Protein AF-S7RE93-F1 (afdb_monomer_lite)

Radius of gyration: 16.32 Å; chains: 1; bounding box: 40×41×44 Å

Organism: Gloeophyllum trabeum (strain ATCC 11539 / FP-39264 / Madison 617) (NCBI:txid670483)

Secondary structure (DSSP, 8-state):
-----SSEEEEEE-GGGS-GGGHHHHHHHHHHHHHHHHHHHHS--S-SS----EEEEEES--S---TT----GGGPPP-S-----HHHHHHHHHHHHHTSTTSTTTTSEEE-HHHHHHTS-HHHHHHTHHHHHHTT-HHHHHHHHHHHHHH-SEEEEEPBTTB---HHHHHHHHHHHHHHHTT-TT-B---PEE-

Structure (mmCIF, N/CA/C/O backbone):
data_AF-S7RE93-F1
#
_entry.id   AF-S7RE93-F1
#
loop_
_atom_site.group_PDB
_atom_site.id
_atom_site.type_symbol
_atom_site.label_atom_id
_atom_site.label_alt_id
_atom_site.label_comp_id
_atom_site.label_asym_id
_atom_site.label_entity_id
_atom_site.label_seq_id
_atom_site.pdbx_PDB_ins_code
_atom_site.Cartn_x
_atom_site.Cartn_y
_atom_site.Cartn_z
_atom_site.occupancy
_atom_site.B_iso_or_equiv
_atom_site.auth_seq_id
_atom_site.auth_comp_id
_atom_site.auth_asym_id
_atom_site.auth_atom_id
_atom_site.pdbx_PDB_model_num
ATOM 1 N N . MET A 1 1 ? -4.723 -19.659 12.289 1.00 35.75 1 MET A N 1
ATOM 2 C CA . MET A 1 1 ? -3.908 -18.596 11.667 1.00 35.75 1 MET A CA 1
ATOM 3 C C . MET A 1 1 ? -4.026 -17.356 12.536 1.00 35.75 1 MET A C 1
ATOM 5 O O . MET A 1 1 ? -5.129 -16.852 12.684 1.00 35.75 1 MET A O 1
ATOM 9 N N . SER A 1 2 ? -2.946 -16.928 13.193 1.00 43.84 2 SER A N 1
ATOM 10 C CA . SER A 1 2 ? -2.945 -15.640 13.898 1.00 43.84 2 SER A CA 1
ATOM 11 C C . SER A 1 2 ? -2.813 -14.552 12.838 1.00 43.84 2 SER A C 1
ATOM 13 O O . SER A 1 2 ? -1.752 -14.454 12.219 1.00 43.84 2 SER A O 1
ATOM 15 N N . GLY A 1 3 ? -3.879 -13.784 12.605 1.00 50.16 3 GLY A N 1
ATOM 16 C CA . GLY A 1 3 ? -3.824 -12.567 11.792 1.00 50.16 3 GLY A CA 1
ATOM 17 C C . GLY A 1 3 ? -2.828 -11.546 12.362 1.00 50.16 3 GLY A C 1
ATOM 18 O O . GLY A 1 3 ? -2.199 -11.806 13.400 1.00 50.16 3 GLY A O 1
ATOM 19 N N . PRO A 1 4 ? -2.641 -10.397 11.692 1.00 57.78 4 PRO A N 1
ATOM 20 C CA . PRO A 1 4 ? -1.859 -9.308 12.258 1.00 57.78 4 PRO A CA 1
ATOM 21 C C . PRO A 1 4 ? -2.409 -8.958 13.646 1.00 57.78 4 PRO A C 1
ATOM 23 O O . PRO A 1 4 ? -3.619 -8.914 13.855 1.00 57.78 4 PRO A O 1
ATOM 26 N N . ILE A 1 5 ? -1.518 -8.766 14.618 1.00 69.12 5 ILE A N 1
ATOM 27 C CA . ILE A 1 5 ? -1.934 -8.373 15.963 1.00 69.12 5 ILE A CA 1
ATOM 28 C C . ILE A 1 5 ? -2.380 -6.916 15.864 1.00 69.12 5 ILE A C 1
ATOM 30 O O . ILE A 1 5 ? -1.556 -6.044 15.589 1.00 69.12 5 ILE A O 1
ATOM 34 N N . HIS A 1 6 ? -3.675 -6.671 16.049 1.00 77.44 6 HIS A N 1
ATOM 35 C CA . HIS A 1 6 ? -4.207 -5.317 16.138 1.00 77.44 6 HIS A CA 1
ATOM 36 C C . HIS A 1 6 ? -3.523 -4.511 17.261 1.00 77.44 6 HIS A C 1
ATOM 38 O O . HIS A 1 6 ? -3.171 -5.089 18.295 1.00 77.44 6 HIS A O 1
ATOM 44 N N . PRO A 1 7 ? -3.402 -3.182 17.108 1.00 86.56 7 PRO A N 1
ATOM 45 C CA . PRO A 1 7 ? -3.808 -2.420 15.930 1.00 86.56 7 PRO A CA 1
ATOM 46 C C . PRO A 1 7 ? -2.726 -2.381 14.834 1.00 86.56 7 PRO A C 1
ATOM 48 O O . PRO A 1 7 ? -1.525 -2.325 15.121 1.00 86.56 7 PRO A O 1
ATOM 51 N N . TYR A 1 8 ? -3.141 -2.373 13.565 1.00 90.00 8 TYR A N 1
ATOM 52 C CA . TYR A 1 8 ? -2.235 -2.237 12.417 1.00 90.00 8 TYR A CA 1
ATOM 53 C C . TYR A 1 8 ? -2.790 -1.335 11.312 1.00 90.00 8 TYR A C 1
ATOM 55 O O . TYR A 1 8 ? -3.996 -1.132 11.176 1.00 90.00 8 TYR A O 1
ATOM 63 N N . LEU A 1 9 ? -1.873 -0.806 10.501 1.00 92.50 9 LEU A N 1
ATOM 64 C CA . LEU A 1 9 ? -2.179 -0.020 9.310 1.00 92.50 9 LEU A CA 1
ATOM 65 C C . LEU A 1 9 ? -1.904 -0.861 8.066 1.00 92.50 9 LEU A C 1
ATOM 67 O O . LEU A 1 9 ? -0.824 -1.432 7.944 1.00 92.50 9 LEU A O 1
ATOM 71 N N . ALA A 1 10 ? -2.840 -0.918 7.126 1.00 93.50 10 ALA A N 1
ATOM 72 C CA . ALA A 1 10 ? -2.645 -1.557 5.830 1.00 93.50 10 ALA A CA 1
ATOM 73 C C . ALA A 1 10 ? -2.531 -0.520 4.705 1.00 93.50 10 ALA A C 1
ATOM 75 O O . ALA A 1 10 ? -3.279 0.453 4.656 1.00 93.50 10 ALA A O 1
ATOM 76 N N . ILE A 1 11 ? -1.608 -0.756 3.777 1.00 93.56 11 ILE A N 1
ATOM 77 C CA . ILE A 1 11 ? -1.408 0.017 2.552 1.00 93.56 11 ILE A CA 1
ATOM 78 C C . ILE A 1 11 ? -1.733 -0.899 1.382 1.00 93.56 11 ILE A C 1
ATOM 80 O O . ILE A 1 11 ? -1.156 -1.978 1.281 1.00 93.56 11 ILE A O 1
ATOM 84 N N . HIS A 1 12 ? -2.584 -0.456 0.463 1.00 92.06 12 HIS A N 1
ATOM 85 C CA . HIS A 1 12 ? -2.707 -1.090 -0.847 1.00 92.06 12 HIS A CA 1
ATOM 86 C C . HIS A 1 12 ? -2.059 -0.215 -1.924 1.00 92.06 12 HIS A C 1
ATOM 88 O O . HIS A 1 12 ? -2.555 0.872 -2.238 1.00 92.06 12 HIS A O 1
ATOM 94 N N . TRP A 1 13 ? -0.963 -0.702 -2.512 1.00 91.75 13 TRP A N 1
ATOM 95 C CA . TRP A 1 13 ? -0.219 0.014 -3.546 1.00 91.75 13 TRP A CA 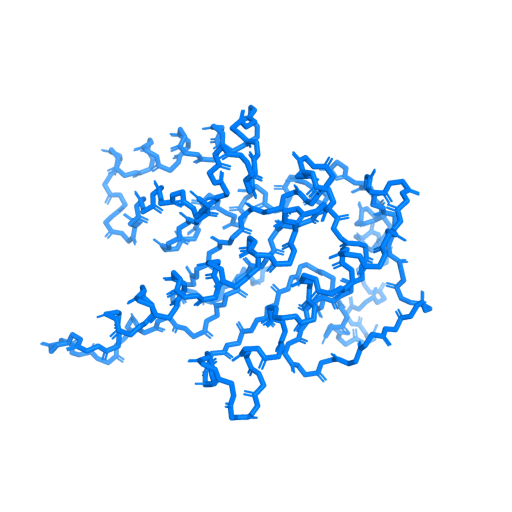1
ATOM 96 C C . TRP A 1 13 ? 0.214 -0.906 -4.692 1.00 91.75 13 TRP A C 1
ATOM 98 O O . TRP A 1 13 ? 1.175 -1.668 -4.573 1.00 91.75 13 TRP A O 1
ATOM 108 N N . ARG A 1 14 ? -0.500 -0.821 -5.823 1.00 89.44 14 ARG A N 1
ATOM 109 C CA . ARG A 1 14 ? -0.136 -1.519 -7.067 1.00 89.44 14 ARG A CA 1
ATOM 110 C C . ARG A 1 14 ? 0.780 -0.643 -7.910 1.00 89.44 14 ARG A C 1
ATOM 112 O O . ARG A 1 14 ? 0.308 0.318 -8.527 1.00 89.44 14 ARG A O 1
ATOM 119 N N . LEU A 1 15 ? 2.062 -0.970 -7.942 1.00 91.31 15 LEU A N 1
ATOM 120 C CA . LEU A 1 15 ? 3.073 -0.207 -8.662 1.00 91.31 15 LEU A CA 1
ATOM 121 C C . LEU A 1 15 ? 2.856 -0.273 -10.177 1.00 91.31 15 LEU A C 1
ATOM 123 O O . LEU A 1 15 ? 3.083 0.725 -10.853 1.00 91.31 15 LEU A O 1
ATOM 127 N N . GLU A 1 16 ? 2.321 -1.383 -10.709 1.00 89.69 16 GLU A N 1
ATOM 128 C CA . GLU A 1 16 ? 2.041 -1.538 -12.149 1.00 89.69 16 GLU A CA 1
ATOM 129 C C . GLU A 1 16 ? 1.027 -0.504 -12.675 1.00 89.69 16 GLU A C 1
ATOM 131 O O . GLU A 1 16 ? 0.905 -0.286 -13.881 1.00 89.69 16 GLU A O 1
ATOM 136 N N . SER A 1 17 ? 0.265 0.115 -11.766 1.00 87.62 17 SER A N 1
ATOM 137 C CA . SER A 1 17 ? -0.755 1.114 -12.084 1.00 87.62 17 SER A CA 1
ATOM 138 C C . SER A 1 17 ? -0.243 2.557 -12.075 1.00 87.62 17 SER A C 1
ATOM 140 O O . SER A 1 17 ? -1.003 3.470 -12.405 1.00 87.62 17 SER A O 1
ATOM 142 N N . VAL A 1 18 ? 1.022 2.765 -11.704 1.00 90.94 18 VAL A N 1
ATOM 143 C CA . VAL A 1 18 ? 1.649 4.077 -11.523 1.00 90.94 18 VAL A CA 1
ATOM 144 C C . VAL A 1 18 ? 2.642 4.336 -12.662 1.00 90.94 18 VAL A C 1
ATOM 146 O O . VAL A 1 18 ? 3.426 3.448 -12.998 1.00 90.94 18 VAL A O 1
ATOM 149 N N . PRO A 1 19 ? 2.658 5.536 -13.274 1.00 93.00 19 PRO A N 1
ATOM 150 C CA . PRO A 1 19 ? 3.696 5.890 -14.238 1.00 93.00 19 PRO A CA 1
ATOM 151 C C . PRO A 1 19 ? 5.095 5.793 -13.615 1.00 93.00 19 PRO A C 1
ATOM 153 O O . PRO A 1 19 ? 5.314 6.309 -12.521 1.00 93.00 19 PRO A O 1
ATOM 156 N N . LEU A 1 20 ? 6.058 5.202 -14.332 1.00 94.06 20 LEU A N 1
ATOM 157 C CA . LEU A 1 20 ? 7.418 4.979 -13.814 1.00 94.06 20 LEU A CA 1
ATOM 158 C C . LEU A 1 20 ? 8.061 6.256 -13.261 1.00 94.06 20 LEU A C 1
ATOM 160 O O . LEU A 1 20 ? 8.569 6.257 -12.147 1.00 94.06 20 LEU A O 1
ATOM 164 N N . ALA A 1 21 ? 7.944 7.365 -13.995 1.00 94.94 21 ALA A N 1
ATOM 165 C CA . ALA A 1 21 ? 8.501 8.658 -13.596 1.00 94.94 21 ALA A CA 1
ATOM 166 C C . ALA A 1 21 ? 7.890 9.231 -12.301 1.00 94.94 21 ALA A C 1
ATOM 168 O O . ALA A 1 21 ? 8.476 10.115 -11.684 1.00 94.94 21 ALA A O 1
ATOM 169 N N . SER A 1 22 ? 6.711 8.755 -11.895 1.00 95.06 22 SER A N 1
ATOM 170 C CA . SER A 1 22 ? 6.018 9.199 -10.683 1.00 95.06 22 SER A CA 1
ATOM 171 C C . SER A 1 22 ? 6.321 8.315 -9.472 1.00 95.06 22 SER A C 1
ATOM 173 O O . SER A 1 22 ? 6.191 8.786 -8.345 1.00 95.06 22 SER A O 1
ATOM 175 N N . LEU A 1 23 ? 6.749 7.061 -9.675 1.00 94.88 23 LEU A N 1
ATOM 176 C CA . LEU A 1 23 ? 6.944 6.068 -8.611 1.00 94.88 23 LEU A CA 1
ATOM 177 C C . LEU A 1 23 ? 7.831 6.559 -7.448 1.00 94.88 23 LEU A C 1
ATOM 179 O O . LEU A 1 23 ? 7.387 6.433 -6.301 1.00 94.88 23 LEU A O 1
ATOM 183 N N . PRO A 1 24 ? 9.020 7.158 -7.679 1.00 94.88 24 PRO A N 1
ATOM 184 C CA . PRO A 1 24 ? 9.866 7.631 -6.581 1.00 94.88 24 PRO A CA 1
ATOM 185 C C . PRO A 1 24 ? 9.196 8.727 -5.748 1.00 94.88 24 PRO A C 1
ATOM 187 O O . PRO A 1 24 ? 9.195 8.668 -4.518 1.00 94.88 24 PRO A O 1
ATOM 190 N N . GLN A 1 25 ? 8.549 9.697 -6.403 1.00 95.31 25 GLN A N 1
ATOM 191 C CA . GLN A 1 25 ? 7.859 10.780 -5.703 1.00 95.31 25 GLN A CA 1
ATOM 192 C C . GLN A 1 25 ? 6.642 10.262 -4.925 1.00 95.31 25 GLN A C 1
ATOM 194 O O . GLN A 1 25 ? 6.429 10.663 -3.782 1.00 95.31 25 GLN A O 1
ATOM 199 N N . CYS A 1 26 ? 5.887 9.323 -5.500 1.00 96.00 26 CYS A N 1
ATOM 200 C CA . CYS A 1 26 ? 4.779 8.661 -4.816 1.00 96.00 26 CYS A CA 1
ATOM 201 C C . CYS A 1 26 ? 5.238 7.933 -3.544 1.00 96.00 26 CYS A C 1
ATOM 203 O O . CYS A 1 26 ? 4.532 7.975 -2.537 1.00 96.00 26 CYS A O 1
ATOM 205 N N . ALA A 1 27 ? 6.426 7.315 -3.555 1.00 96.44 27 ALA A N 1
ATOM 206 C CA . ALA A 1 27 ? 7.004 6.687 -2.368 1.00 96.44 27 ALA A CA 1
ATOM 207 C C . ALA A 1 27 ? 7.308 7.708 -1.262 1.00 96.44 27 ALA A C 1
ATOM 209 O O . ALA A 1 27 ? 6.997 7.461 -0.098 1.00 96.44 27 ALA A O 1
ATOM 210 N N . VAL A 1 28 ? 7.882 8.864 -1.616 1.00 96.44 28 VAL A N 1
ATOM 211 C CA . VAL A 1 28 ? 8.165 9.948 -0.658 1.00 96.44 28 VAL A CA 1
ATOM 212 C C . VAL A 1 28 ? 6.871 10.453 -0.024 1.00 96.44 28 VAL A C 1
ATOM 214 O O . VAL A 1 28 ? 6.772 10.518 1.200 1.00 96.44 28 VAL A O 1
ATOM 217 N N . THR A 1 29 ? 5.857 10.739 -0.840 1.00 94.94 29 THR A N 1
ATOM 218 C CA . THR A 1 29 ? 4.557 11.217 -0.353 1.00 94.94 29 THR A CA 1
ATOM 219 C C . THR A 1 29 ? 3.853 10.170 0.514 1.00 94.94 29 THR A C 1
ATOM 221 O O . THR A 1 29 ? 3.257 10.525 1.530 1.00 94.94 29 THR A O 1
ATOM 224 N N . LEU A 1 30 ? 3.962 8.879 0.177 1.00 95.19 30 LEU A N 1
ATOM 225 C CA . LEU A 1 30 ? 3.475 7.794 1.031 1.00 95.19 30 LEU A CA 1
ATOM 226 C C . LEU A 1 30 ? 4.174 7.799 2.398 1.00 95.19 30 LEU A C 1
ATOM 228 O O . LEU A 1 30 ? 3.504 7.708 3.422 1.00 95.19 30 LEU A O 1
ATOM 232 N N . VAL A 1 31 ? 5.503 7.933 2.433 1.00 96.56 31 VAL A N 1
ATOM 233 C CA . VAL A 1 31 ? 6.271 7.997 3.689 1.00 96.56 31 VAL A CA 1
ATOM 234 C C . VAL A 1 31 ? 5.846 9.188 4.546 1.00 96.56 31 VAL A C 1
ATOM 236 O O . VAL A 1 31 ? 5.645 9.024 5.749 1.00 96.56 31 VAL A O 1
ATOM 239 N N . ASP A 1 32 ? 5.683 10.367 3.946 1.00 94.75 32 ASP A N 1
ATOM 240 C CA . ASP A 1 32 ? 5.238 11.567 4.663 1.00 94.75 32 ASP A CA 1
ATOM 241 C C . ASP A 1 32 ? 3.838 11.377 5.248 1.00 94.75 32 ASP A C 1
ATOM 243 O O . ASP A 1 32 ? 3.599 11.704 6.413 1.00 94.75 32 ASP A O 1
ATOM 247 N N . LYS A 1 33 ? 2.937 10.758 4.480 1.00 92.19 33 LYS A N 1
ATOM 248 C CA . LYS A 1 33 ? 1.578 10.485 4.936 1.00 92.19 33 LYS A CA 1
ATOM 249 C C . LYS A 1 33 ? 1.531 9.476 6.079 1.00 92.19 33 LYS A C 1
ATOM 251 O O . LYS A 1 33 ? 0.805 9.664 7.053 1.00 92.19 33 LYS A O 1
ATOM 256 N N . LEU A 1 34 ? 2.346 8.426 5.999 1.00 93.38 34 LEU A N 1
ATOM 257 C CA . LEU A 1 34 ? 2.500 7.468 7.091 1.00 93.38 34 LEU A CA 1
ATOM 258 C C . LEU A 1 34 ? 3.043 8.146 8.350 1.00 93.38 34 LEU A C 1
ATOM 260 O O . LEU A 1 34 ? 2.561 7.855 9.440 1.00 93.38 34 LEU A O 1
ATOM 264 N N . ALA A 1 35 ? 4.006 9.061 8.220 1.00 93.50 35 ALA A N 1
ATOM 265 C CA . ALA A 1 35 ? 4.587 9.752 9.368 1.00 93.50 35 ALA A CA 1
ATOM 266 C C . ALA A 1 35 ? 3.547 10.629 10.081 1.00 93.50 35 ALA A C 1
ATOM 268 O O . ALA A 1 35 ? 3.487 10.624 11.311 1.00 93.50 35 ALA A O 1
ATOM 269 N N . GLU A 1 36 ? 2.699 11.328 9.323 1.00 90.31 36 GLU A N 1
ATOM 270 C CA . GLU A 1 36 ? 1.578 12.117 9.846 1.00 90.31 36 GLU A CA 1
ATOM 271 C C . GLU A 1 36 ? 0.593 11.242 10.645 1.00 90.31 36 GLU A C 1
ATOM 273 O O . GLU A 1 36 ? 0.310 11.508 11.818 1.00 90.31 36 GLU A O 1
ATOM 278 N N . ILE A 1 37 ? 0.112 10.155 10.036 1.00 88.12 37 ILE A N 1
ATOM 279 C CA . ILE A 1 37 ? -0.902 9.270 10.631 1.00 88.12 37 ILE A CA 1
ATOM 280 C C . ILE A 1 37 ? -0.349 8.525 11.852 1.00 88.12 37 ILE A C 1
ATOM 282 O O . ILE A 1 37 ? -1.002 8.425 12.890 1.00 88.12 37 ILE A O 1
ATOM 286 N N . LEU A 1 38 ? 0.877 8.013 11.767 1.00 88.88 38 LEU A N 1
ATOM 287 C CA . LEU A 1 38 ? 1.463 7.232 12.854 1.00 88.88 38 LEU A CA 1
ATOM 288 C C . LEU A 1 38 ? 1.864 8.112 14.050 1.00 88.88 38 LEU A C 1
ATOM 290 O O . LEU A 1 38 ? 1.697 7.686 15.192 1.00 88.88 38 LEU A O 1
ATOM 294 N N . SER A 1 39 ? 2.309 9.352 13.816 1.00 85.69 39 SER A N 1
ATOM 295 C CA . SER A 1 39 ? 2.646 10.296 14.898 1.00 85.69 39 SER A CA 1
ATOM 296 C C . SER A 1 39 ? 1.409 10.831 15.629 1.00 85.69 39 SER A C 1
ATOM 298 O O . SER A 1 39 ? 1.456 11.124 16.825 1.00 85.69 39 SER A O 1
ATOM 300 N N . THR A 1 40 ? 0.277 10.974 14.934 1.00 75.56 40 THR A N 1
ATOM 301 C CA . THR A 1 40 ? -0.994 11.366 15.571 1.00 75.56 40 THR A CA 1
ATOM 302 C C . THR A 1 40 ? -1.571 10.225 16.404 1.00 75.56 40 THR A C 1
ATOM 304 O O . THR A 1 40 ? -2.052 10.464 17.512 1.00 75.56 40 THR A O 1
ATOM 307 N N . SER A 1 41 ? -1.418 8.980 15.944 1.00 68.62 41 SER A N 1
ATOM 308 C CA . SER A 1 41 ? -1.790 7.786 16.708 1.00 68.62 41 SER A CA 1
ATOM 309 C C . SER A 1 41 ? -0.962 7.594 17.989 1.00 68.62 41 SER A C 1
ATOM 311 O O 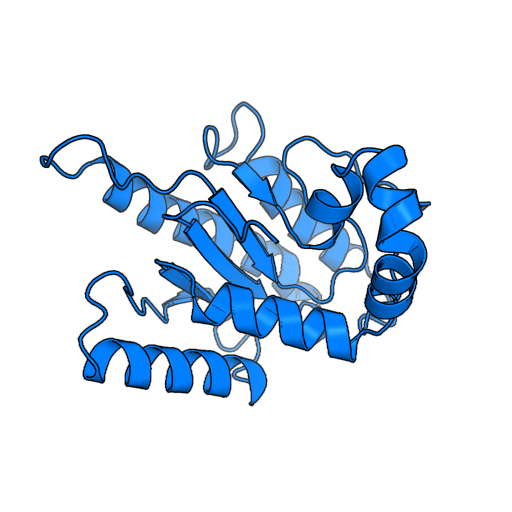. SER A 1 41 ? -1.466 6.974 18.925 1.00 68.62 41 SER A O 1
ATOM 313 N N . SER A 1 42 ? 0.275 8.104 18.066 1.00 60.81 42 SER A N 1
ATOM 314 C CA . SER A 1 42 ? 1.150 7.941 19.240 1.00 60.81 42 SER A CA 1
ATOM 315 C C . SER A 1 42 ? 0.969 9.009 20.329 1.00 60.81 42 SER A C 1
ATOM 317 O O . SER A 1 42 ? 1.359 8.783 21.471 1.00 60.81 42 SER A O 1
ATOM 319 N N . ASN A 1 43 ? 0.378 10.167 20.007 1.00 53.41 43 ASN A N 1
ATOM 320 C CA . ASN A 1 43 ? 0.308 11.330 20.909 1.00 53.41 43 ASN A CA 1
ATOM 321 C C . ASN A 1 43 ? -1.003 11.434 21.723 1.00 53.41 43 ASN A C 1
ATOM 323 O O . ASN A 1 43 ? -1.210 12.413 22.441 1.00 53.41 43 ASN A O 1
ATOM 327 N N . GLY A 1 44 ? -1.896 10.442 21.631 1.00 46.78 44 GLY A N 1
ATOM 328 C CA . GLY A 1 44 ? -3.178 10.421 22.341 1.00 46.78 44 GLY A CA 1
ATOM 329 C C . GLY A 1 44 ? -3.050 10.079 23.832 1.00 46.78 44 GLY A C 1
ATOM 330 O O . GLY A 1 44 ? -2.631 8.986 24.208 1.00 46.78 44 GLY A O 1
ATOM 331 N N . THR A 1 45 ? -3.480 11.000 24.693 1.00 41.94 45 THR A N 1
ATOM 332 C CA . THR A 1 45 ? -3.608 10.880 26.156 1.00 41.94 45 THR A CA 1
ATOM 333 C C . THR A 1 45 ? -4.739 9.933 26.591 1.00 41.94 45 THR A C 1
ATOM 335 O O . THR A 1 45 ? -5.669 10.330 27.291 1.00 41.94 45 THR A O 1
ATOM 338 N N . ALA A 1 46 ? -4.660 8.654 26.216 1.00 40.66 46 ALA A N 1
ATOM 339 C CA . ALA A 1 46 ? -5.507 7.595 26.768 1.00 40.66 46 ALA A CA 1
ATOM 340 C C . ALA A 1 46 ? -4.787 6.233 26.717 1.00 40.66 46 ALA A C 1
ATOM 342 O O . ALA A 1 46 ? -4.708 5.589 25.679 1.00 40.66 46 ALA A O 1
ATOM 343 N N . SER A 1 47 ? -4.261 5.802 27.867 1.00 41.56 47 SER A N 1
ATOM 344 C CA . SER A 1 47 ? -4.090 4.392 28.253 1.00 41.56 47 SER A CA 1
ATOM 345 C C . SER A 1 47 ? -3.628 3.398 27.165 1.00 41.56 47 SER A C 1
ATOM 347 O O . SER A 1 47 ? -4.415 2.581 26.706 1.00 41.56 47 SER A O 1
ATOM 349 N N . SER A 1 48 ? -2.341 3.428 26.800 1.00 47.16 48 SER A N 1
ATOM 350 C CA . SER A 1 48 ? -1.436 2.262 26.635 1.00 47.16 48 SER A CA 1
ATOM 351 C C . SER A 1 48 ? -1.942 0.908 26.063 1.00 47.16 48 SER A C 1
ATOM 353 O O . SER A 1 48 ? -1.341 -0.124 26.365 1.00 47.16 48 SER A O 1
ATOM 355 N N . ARG A 1 49 ? -2.983 0.852 25.217 1.00 48.56 49 ARG A N 1
ATOM 356 C CA . ARG A 1 49 ? -3.435 -0.406 24.575 1.00 48.56 49 ARG A CA 1
ATOM 357 C C . ARG A 1 49 ? -3.533 -0.411 23.052 1.00 48.56 49 ARG A C 1
ATOM 359 O O . ARG A 1 49 ? -3.469 -1.500 22.499 1.00 48.56 49 ARG A O 1
ATOM 366 N N . ASN A 1 50 ? -3.603 0.732 22.368 1.00 61.88 50 ASN A N 1
ATOM 367 C CA . ASN A 1 50 ? -3.864 0.751 20.921 1.00 61.88 50 ASN A CA 1
ATOM 368 C C . ASN A 1 50 ? -2.865 1.623 20.133 1.00 61.88 50 ASN A C 1
ATOM 370 O O . ASN A 1 50 ? -3.268 2.467 19.339 1.00 61.88 50 ASN A O 1
ATOM 374 N N . GLU A 1 51 ? -1.559 1.433 20.332 1.00 79.31 51 GLU A N 1
ATOM 375 C CA . GLU A 1 51 ? -0.559 2.069 19.464 1.00 79.31 51 GLU A CA 1
ATOM 376 C C . GLU A 1 51 ? -0.279 1.190 18.237 1.00 79.31 51 GLU A C 1
ATOM 378 O O . GLU A 1 51 ? 0.096 0.023 18.376 1.00 79.31 51 GLU A O 1
ATOM 383 N N . ILE A 1 52 ? -0.426 1.746 17.031 1.00 87.00 52 ILE A N 1
ATOM 384 C CA . ILE A 1 52 ? -0.070 1.046 15.793 1.00 87.00 52 ILE A CA 1
ATOM 385 C C . ILE A 1 52 ? 1.444 0.858 15.747 1.00 87.00 52 ILE A C 1
ATOM 387 O O . ILE A 1 52 ? 2.203 1.825 15.697 1.00 87.00 52 ILE A O 1
ATOM 391 N N . LYS A 1 53 ? 1.885 -0.401 15.716 1.00 88.81 53 LYS A N 1
ATOM 392 C CA . LYS A 1 53 ? 3.302 -0.765 15.536 1.00 88.81 53 LYS A CA 1
ATOM 393 C C . LYS A 1 53 ? 3.602 -1.386 14.182 1.00 88.81 53 LYS A C 1
ATOM 395 O O . LYS A 1 53 ? 4.755 -1.365 13.759 1.00 88.81 53 LYS A O 1
ATOM 400 N N . THR A 1 54 ? 2.587 -1.919 13.507 1.00 91.75 54 THR A N 1
ATOM 401 C CA . THR A 1 54 ? 2.754 -2.684 12.269 1.00 91.75 54 THR A CA 1
ATOM 402 C C . THR A 1 54 ? 2.096 -1.971 11.096 1.00 91.75 54 THR A C 1
ATOM 404 O O . THR A 1 54 ? 0.934 -1.573 11.176 1.00 91.75 54 THR A O 1
ATOM 407 N N . VAL A 1 55 ? 2.843 -1.864 10.001 1.00 94.12 55 VAL A N 1
ATOM 408 C CA . VAL A 1 55 ? 2.391 -1.409 8.689 1.00 94.12 55 VAL A CA 1
ATOM 409 C C . VAL A 1 55 ? 2.476 -2.587 7.719 1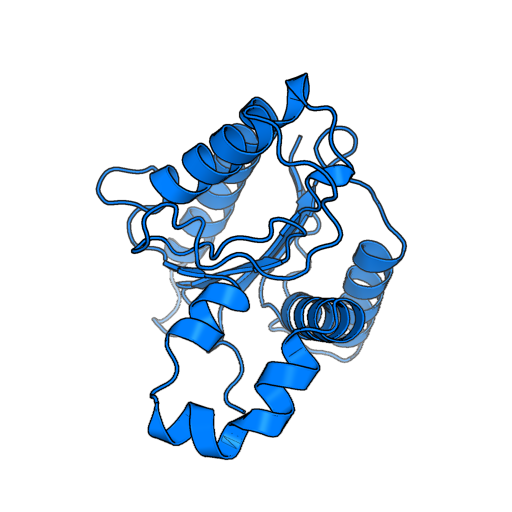.00 94.12 55 VAL A C 1
ATOM 411 O O . VAL A 1 55 ? 3.554 -3.140 7.495 1.00 94.12 55 VAL A O 1
ATOM 414 N N . TRP A 1 56 ? 1.335 -2.980 7.161 1.00 94.25 56 TRP A N 1
ATOM 415 C CA . TRP A 1 56 ? 1.208 -4.050 6.178 1.00 94.25 56 TRP A CA 1
ATOM 416 C C . TRP A 1 56 ? 1.146 -3.478 4.764 1.00 94.25 56 TRP A C 1
ATOM 418 O O . TRP A 1 56 ? 0.259 -2.683 4.463 1.00 94.25 56 TRP A O 1
ATOM 428 N N . LEU A 1 57 ? 2.045 -3.900 3.879 1.00 94.38 57 LEU A N 1
ATOM 429 C CA . LEU A 1 57 ? 2.042 -3.508 2.473 1.00 94.38 57 LEU A CA 1
ATOM 430 C C . LEU A 1 57 ? 1.443 -4.619 1.600 1.00 94.38 57 LEU A C 1
ATOM 432 O O . LEU A 1 57 ? 2.072 -5.648 1.373 1.00 94.38 57 LEU A O 1
ATOM 436 N N . ALA A 1 58 ? 0.250 -4.371 1.066 1.00 92.12 58 ALA A N 1
ATOM 437 C CA . ALA A 1 58 ? -0.350 -5.137 -0.020 1.00 92.12 58 ALA A CA 1
ATOM 438 C C . ALA A 1 58 ? 0.076 -4.521 -1.363 1.00 92.12 58 ALA A C 1
ATOM 440 O O . ALA A 1 58 ? -0.360 -3.423 -1.729 1.00 92.12 58 ALA A O 1
ATOM 441 N N . THR A 1 59 ? 0.954 -5.206 -2.093 1.00 90.50 59 THR A N 1
ATOM 442 C CA . THR A 1 59 ? 1.560 -4.703 -3.333 1.00 90.50 59 THR A CA 1
ATOM 443 C C . THR A 1 59 ? 1.755 -5.816 -4.360 1.00 90.50 59 THR A C 1
ATOM 445 O O . THR A 1 59 ? 1.843 -6.991 -4.022 1.00 90.50 59 THR A O 1
ATOM 448 N N . ASP A 1 60 ? 1.829 -5.440 -5.633 1.00 88.19 60 ASP A N 1
ATOM 449 C CA . ASP A 1 60 ? 2.209 -6.312 -6.750 1.00 88.19 60 ASP A CA 1
ATOM 450 C C . ASP A 1 60 ? 3.736 -6.469 -6.903 1.00 88.19 60 ASP A C 1
ATOM 452 O O . ASP A 1 60 ? 4.198 -7.182 -7.799 1.00 88.19 60 ASP A O 1
ATOM 456 N N . TYR A 1 61 ? 4.531 -5.837 -6.031 1.00 88.50 61 TYR A N 1
ATOM 457 C CA . TYR A 1 61 ? 5.979 -6.003 -6.001 1.00 88.50 61 TYR A CA 1
ATOM 458 C C . TYR A 1 61 ? 6.370 -7.426 -5.550 1.00 88.50 61 TYR A C 1
ATOM 460 O O . TYR A 1 61 ? 5.991 -7.857 -4.462 1.00 88.50 61 TYR A O 1
ATOM 468 N N . PRO A 1 62 ? 7.165 -8.176 -6.334 1.00 81.88 62 PRO A N 1
ATOM 469 C CA . PRO A 1 62 ? 7.324 -9.617 -6.125 1.00 81.88 62 PRO A CA 1
ATOM 470 C C . PRO A 1 62 ? 8.389 -10.000 -5.088 1.00 81.88 62 PRO A C 1
ATOM 472 O O . PRO A 1 62 ? 8.626 -11.192 -4.873 1.00 81.88 62 PRO A O 1
ATOM 475 N N . TYR A 1 63 ? 9.067 -9.027 -4.474 1.00 83.75 63 TYR A N 1
ATOM 476 C CA . TYR A 1 63 ? 10.105 -9.280 -3.475 1.00 83.75 63 TYR A CA 1
ATOM 477 C C . TYR A 1 63 ? 9.625 -8.911 -2.074 1.00 83.75 63 TYR A C 1
ATOM 479 O O . TYR A 1 63 ? 8.947 -7.898 -1.926 1.00 83.75 63 TYR A O 1
ATOM 487 N N . PRO A 1 64 ? 10.051 -9.655 -1.036 1.00 82.38 64 PRO A N 1
ATOM 488 C CA . PRO A 1 64 ? 9.662 -9.370 0.337 1.00 82.38 64 PRO A CA 1
ATOM 489 C C . PRO A 1 64 ? 10.000 -7.947 0.770 1.00 82.38 64 PRO A C 1
ATOM 491 O O . PRO A 1 64 ? 11.157 -7.500 0.700 1.00 82.38 64 PRO A O 1
ATOM 494 N N . VAL A 1 65 ? 8.996 -7.273 1.310 1.00 83.12 65 VAL A N 1
ATOM 495 C CA . VAL A 1 65 ? 9.127 -5.952 1.904 1.00 83.12 65 VAL A CA 1
ATOM 496 C C . VAL A 1 65 ? 9.119 -6.097 3.424 1.00 83.12 65 VAL A C 1
ATOM 498 O O . VAL A 1 65 ? 8.093 -6.278 4.065 1.00 83.12 65 VAL A O 1
ATOM 501 N N . SER A 1 66 ? 10.315 -6.034 4.009 1.00 82.12 66 SER A N 1
ATOM 502 C CA . SER A 1 66 ? 10.524 -5.980 5.458 1.00 82.12 66 SER A CA 1
ATOM 503 C C . SER A 1 66 ? 11.564 -4.918 5.785 1.00 82.12 66 SER A C 1
ATOM 505 O O . SER A 1 66 ? 12.562 -4.784 5.065 1.00 82.12 66 SER A O 1
ATOM 507 N N . SER A 1 67 ? 11.368 -4.206 6.896 1.00 70.75 67 SER A N 1
ATOM 508 C CA . SER A 1 67 ? 12.325 -3.213 7.403 1.00 70.75 67 SER A CA 1
ATOM 509 C C . SER A 1 67 ? 13.693 -3.820 7.756 1.00 70.75 67 SER A C 1
ATOM 511 O O . SER A 1 67 ? 14.706 -3.122 7.717 1.00 70.75 67 SER A O 1
ATOM 513 N N . SER A 1 68 ? 13.754 -5.129 8.026 1.00 63.00 68 SER A N 1
ATOM 514 C CA . SER A 1 68 ? 14.982 -5.865 8.366 1.00 63.00 68 SER A CA 1
ATOM 515 C C . SER A 1 68 ? 15.657 -6.581 7.184 1.00 63.00 68 SER A C 1
ATOM 517 O O . SER A 1 68 ? 16.719 -7.174 7.360 1.00 63.00 68 SER A O 1
ATOM 519 N N . GLY A 1 69 ? 15.074 -6.544 5.977 1.00 58.16 69 GLY A N 1
ATOM 520 C CA . GLY A 1 69 ? 15.548 -7.319 4.821 1.00 58.16 69 GLY A CA 1
ATOM 521 C C . GLY A 1 69 ? 16.247 -6.491 3.735 1.00 58.16 69 GLY A C 1
ATOM 522 O O . GLY A 1 69 ? 15.763 -5.432 3.327 1.00 58.16 69 GLY A O 1
ATOM 523 N N . GLY A 1 70 ? 17.360 -6.999 3.196 1.00 54.44 70 GLY A N 1
ATOM 524 C CA . GLY A 1 70 ? 17.952 -6.515 1.938 1.00 54.44 70 GLY A CA 1
ATOM 525 C C . GLY A 1 70 ? 17.108 -6.891 0.710 1.00 54.44 70 GLY A C 1
ATOM 526 O O . GLY A 1 70 ? 16.165 -7.673 0.819 1.00 54.44 70 GLY A O 1
ATOM 527 N N . PHE A 1 71 ? 17.414 -6.323 -0.459 1.00 55.16 71 PHE A N 1
ATOM 528 C CA . PHE A 1 71 ? 16.871 -6.824 -1.727 1.00 55.16 71 PHE A CA 1
ATOM 529 C C . PHE A 1 71 ? 17.462 -8.215 -1.999 1.00 55.16 71 PHE A C 1
ATOM 531 O O . PHE A 1 71 ? 18.679 -8.379 -1.950 1.00 55.16 71 PHE A O 1
ATOM 538 N N . GLN A 1 72 ? 16.617 -9.222 -2.228 1.00 58.62 72 GLN A N 1
ATOM 539 C CA . GLN A 1 72 ? 17.063 -10.587 -2.518 1.00 58.62 72 GLN A CA 1
ATOM 540 C C . GLN A 1 72 ? 16.301 -11.144 -3.717 1.00 58.62 72 GLN A C 1
ATOM 542 O O . GLN A 1 72 ? 15.161 -11.591 -3.598 1.00 58.62 72 GLN A O 1
ATOM 547 N N . GLU A 1 73 ? 16.971 -11.127 -4.867 1.00 55.56 73 GLU A N 1
ATOM 548 C CA . GLU A 1 73 ? 16.423 -11.536 -6.163 1.00 55.56 73 GLU A CA 1
ATOM 549 C C . GLU A 1 73 ? 16.020 -13.019 -6.200 1.00 55.56 73 GLU A C 1
ATOM 551 O O . GLU A 1 73 ? 15.010 -13.389 -6.794 1.00 55.56 73 GLU A O 1
ATOM 556 N N . SER A 1 74 ? 16.734 -13.868 -5.453 1.00 52.19 74 SER A N 1
ATOM 557 C CA . SER A 1 74 ? 16.450 -15.304 -5.315 1.00 52.19 74 SER A CA 1
ATOM 558 C C . SER A 1 74 ? 15.156 -15.631 -4.562 1.00 52.19 74 SER A C 1
ATOM 560 O O . SER A 1 74 ? 14.798 -16.800 -4.439 1.00 52.19 74 SER A O 1
ATOM 562 N N . ARG A 1 75 ? 14.452 -14.622 -4.038 1.00 63.03 75 ARG A N 1
ATOM 563 C CA . ARG A 1 75 ? 13.212 -14.780 -3.263 1.00 63.03 75 ARG A CA 1
ATOM 564 C C . ARG A 1 75 ? 11.993 -14.177 -3.959 1.00 63.03 75 ARG A C 1
ATOM 566 O O . ARG A 1 75 ? 11.036 -13.788 -3.288 1.00 63.03 75 ARG A O 1
ATOM 573 N N . ARG A 1 76 ? 12.051 -14.082 -5.289 1.00 63.78 76 ARG A N 1
ATOM 574 C CA . ARG A 1 76 ? 10.965 -13.594 -6.139 1.00 63.78 76 ARG A CA 1
ATOM 575 C C . ARG A 1 76 ? 9.749 -14.519 -6.052 1.00 63.78 76 ARG A C 1
ATOM 577 O O . ARG A 1 76 ? 9.881 -15.727 -6.232 1.00 63.78 76 ARG A O 1
ATOM 584 N N . ARG A 1 77 ? 8.569 -13.948 -5.826 1.00 67.12 77 ARG A N 1
ATOM 585 C CA . ARG A 1 77 ? 7.285 -14.634 -6.035 1.00 67.12 77 ARG A CA 1
ATOM 586 C C . ARG A 1 77 ? 6.774 -14.447 -7.457 1.00 67.12 77 ARG A C 1
ATOM 588 O O . ARG A 1 77 ? 7.175 -13.500 -8.136 1.00 67.12 77 ARG A O 1
ATOM 595 N N . SER A 1 78 ? 5.855 -15.319 -7.879 1.00 57.50 78 SER A N 1
ATOM 596 C CA . SER A 1 78 ? 4.962 -14.959 -8.982 1.00 57.50 78 SER A CA 1
ATOM 597 C C . SER A 1 78 ? 4.188 -13.713 -8.559 1.00 57.50 78 SER A C 1
ATOM 599 O O . SER A 1 78 ? 3.660 -13.657 -7.448 1.00 57.50 78 SER A O 1
ATOM 601 N N . GLY A 1 79 ? 4.222 -12.681 -9.389 1.00 61.22 79 GLY A N 1
ATOM 602 C CA . GLY A 1 79 ? 3.507 -11.439 -9.151 1.00 61.22 79 GLY A CA 1
ATOM 603 C C . GLY A 1 79 ? 3.039 -10.862 -10.477 1.00 61.22 79 GLY A C 1
ATOM 604 O O . GLY A 1 79 ? 3.681 -11.067 -11.512 1.00 61.22 79 GLY A O 1
ATOM 605 N N . THR A 1 80 ? 1.955 -10.084 -10.438 1.00 62.00 80 THR A N 1
ATOM 606 C CA . THR A 1 80 ? 1.365 -9.497 -11.652 1.00 62.00 80 THR A CA 1
ATOM 607 C C . THR A 1 80 ? 2.294 -8.491 -12.328 1.00 62.00 80 THR A C 1
ATOM 609 O O . THR A 1 80 ? 2.152 -8.231 -13.526 1.00 62.00 80 THR A O 1
ATOM 612 N N . LEU A 1 81 ? 3.281 -7.961 -11.592 1.00 70.62 81 LEU A N 1
ATOM 613 C CA . LEU A 1 81 ? 4.284 -7.055 -12.125 1.00 70.62 81 LEU A CA 1
ATOM 614 C C . LEU A 1 81 ? 5.224 -7.789 -13.097 1.00 70.62 81 LEU A C 1
ATOM 616 O O . LEU A 1 81 ? 6.242 -8.380 -12.723 1.00 70.62 81 LEU A O 1
ATOM 620 N N . LYS A 1 82 ? 4.873 -7.719 -14.383 1.00 73.38 82 LYS A N 1
ATOM 621 C CA . LYS A 1 82 ? 5.559 -8.424 -15.480 1.00 73.38 82 LYS A CA 1
ATOM 622 C C . LYS A 1 82 ? 7.015 -7.990 -15.662 1.00 73.38 82 LYS A C 1
ATOM 624 O O . LYS A 1 82 ? 7.859 -8.816 -16.002 1.00 73.38 82 LYS A O 1
ATOM 629 N N . SER A 1 83 ? 7.310 -6.710 -15.436 1.00 82.06 83 SER A N 1
ATOM 630 C CA . SER A 1 83 ? 8.639 -6.117 -15.614 1.00 82.06 83 SER A CA 1
ATOM 631 C C . SER A 1 83 ? 8.968 -5.164 -14.473 1.00 82.06 83 SER A C 1
ATOM 633 O O . SER A 1 83 ? 8.207 -4.237 -14.201 1.00 82.06 83 SER A O 1
ATOM 635 N N . ILE A 1 84 ? 10.124 -5.364 -13.845 1.00 88.00 84 ILE A N 1
ATOM 636 C CA . ILE A 1 84 ? 10.594 -4.537 -12.734 1.00 88.00 84 ILE A CA 1
ATOM 637 C C . ILE A 1 84 ? 11.608 -3.541 -13.289 1.00 88.00 84 ILE A C 1
ATOM 639 O O . ILE A 1 84 ? 12.725 -3.912 -13.637 1.00 88.00 84 ILE A O 1
ATOM 643 N N . ALA A 1 85 ? 11.187 -2.287 -13.404 1.00 91.12 85 ALA A N 1
ATOM 644 C CA . ALA A 1 85 ? 12.060 -1.173 -13.772 1.00 91.12 85 ALA A CA 1
ATOM 645 C C . ALA A 1 85 ? 12.797 -0.605 -12.537 1.00 91.12 85 ALA A C 1
ATOM 647 O O . ALA A 1 85 ? 12.306 -0.795 -11.416 1.00 91.12 85 ALA A O 1
ATOM 648 N N . PRO A 1 86 ? 13.928 0.105 -12.710 1.00 94.06 86 PRO A N 1
ATOM 649 C CA . PRO A 1 86 ? 14.676 0.720 -11.610 1.00 94.06 86 PRO A CA 1
ATOM 650 C C . PRO A 1 86 ? 13.820 1.594 -10.686 1.00 94.06 86 PRO A C 1
ATOM 652 O O . PRO A 1 86 ? 14.004 1.558 -9.475 1.00 94.06 86 PRO A O 1
ATOM 655 N N . GLU A 1 87 ? 12.823 2.290 -11.228 1.00 95.94 87 GLU A N 1
ATOM 656 C CA . GLU A 1 87 ? 11.922 3.176 -10.486 1.00 95.94 87 GLU A CA 1
ATOM 657 C C . GLU A 1 87 ? 11.040 2.411 -9.486 1.00 95.94 87 GLU A C 1
ATOM 659 O O . GLU A 1 87 ? 10.710 2.931 -8.423 1.00 95.94 87 GLU A O 1
ATOM 664 N N . HIS A 1 88 ? 10.697 1.148 -9.773 1.00 94.12 88 HIS A N 1
ATOM 665 C CA . HIS A 1 88 ? 9.998 0.289 -8.810 1.00 94.12 88 HIS A CA 1
ATOM 666 C C . HIS A 1 88 ? 10.901 -0.047 -7.626 1.00 94.12 88 HIS A C 1
ATOM 668 O O . HIS A 1 88 ? 10.471 -0.014 -6.472 1.00 94.12 88 HIS A O 1
ATOM 674 N N . VAL A 1 89 ? 12.158 -0.386 -7.924 1.00 93.00 89 VAL A N 1
ATOM 675 C CA . VAL A 1 89 ? 13.156 -0.735 -6.910 1.00 93.00 89 VAL A CA 1
ATOM 676 C C . VAL A 1 89 ? 13.455 0.483 -6.043 1.00 93.00 89 VAL A C 1
ATOM 678 O O . VAL A 1 89 ? 13.486 0.362 -4.821 1.00 93.00 89 VAL A O 1
ATOM 681 N N . GLU A 1 90 ? 13.616 1.653 -6.661 1.00 95.25 90 GLU A N 1
ATOM 682 C CA . GLU A 1 90 ? 13.820 2.929 -5.979 1.00 95.25 90 GLU A CA 1
ATOM 683 C C . GLU A 1 90 ? 12.640 3.270 -5.066 1.00 95.25 90 GLU A C 1
ATOM 685 O O . GLU A 1 90 ? 12.844 3.497 -3.875 1.00 95.25 90 GLU A O 1
ATOM 690 N N . ALA A 1 91 ? 11.407 3.219 -5.575 1.00 95.56 91 ALA A N 1
ATOM 691 C CA . ALA A 1 91 ? 10.206 3.504 -4.795 1.00 95.56 91 ALA A CA 1
ATOM 692 C C . ALA A 1 91 ? 10.073 2.595 -3.560 1.00 95.56 91 ALA A C 1
ATOM 694 O O . ALA A 1 91 ? 9.826 3.067 -2.447 1.00 95.56 91 ALA A O 1
ATOM 695 N N . ILE A 1 92 ? 10.300 1.288 -3.724 1.00 94.88 92 ILE A N 1
ATOM 696 C CA . ILE A 1 92 ? 10.292 0.347 -2.598 1.00 94.88 92 ILE A CA 1
ATOM 697 C C . ILE A 1 92 ? 11.490 0.574 -1.666 1.00 94.88 92 ILE A C 1
ATOM 699 O O . ILE A 1 92 ? 11.346 0.399 -0.455 1.00 94.88 92 ILE A O 1
ATOM 703 N N . SER A 1 93 ? 12.655 0.990 -2.175 1.00 94.25 93 SER A N 1
ATOM 704 C CA . SER A 1 93 ? 13.804 1.340 -1.329 1.00 94.25 93 SER A CA 1
ATOM 705 C C . SER A 1 93 ? 13.500 2.551 -0.459 1.00 94.25 93 SER A C 1
ATOM 707 O O . SER A 1 93 ? 13.680 2.454 0.749 1.00 94.25 93 SER A O 1
ATOM 709 N N . VAL A 1 94 ? 12.956 3.633 -1.030 1.00 96.12 94 VAL A N 1
ATOM 710 C CA . VAL A 1 94 ? 12.534 4.834 -0.287 1.00 96.12 94 VAL A CA 1
ATOM 711 C C . VAL A 1 94 ? 11.601 4.453 0.859 1.00 96.12 94 VAL A C 1
ATOM 713 O O . VAL A 1 94 ? 11.823 4.856 2.003 1.00 96.12 94 VAL A O 1
ATOM 716 N N . LEU A 1 95 ? 10.597 3.618 0.573 1.00 96.00 95 LEU A N 1
ATOM 717 C CA . LEU A 1 95 ? 9.676 3.137 1.596 1.00 96.00 95 LEU A CA 1
ATOM 718 C C . LEU A 1 95 ? 10.408 2.317 2.668 1.00 96.00 95 LEU A C 1
ATOM 720 O O . LEU A 1 95 ? 10.262 2.603 3.851 1.00 96.00 95 LEU A O 1
ATOM 724 N N . LYS A 1 96 ? 11.225 1.327 2.291 1.00 94.81 96 LYS A N 1
ATOM 725 C CA . LYS A 1 96 ? 11.963 0.481 3.249 1.00 94.81 96 LYS A CA 1
ATOM 726 C C . LYS A 1 96 ? 12.936 1.284 4.111 1.00 94.81 96 LYS A C 1
ATOM 728 O O . LYS A 1 96 ? 13.028 1.030 5.311 1.00 94.81 96 LYS A O 1
ATOM 733 N N . ASP A 1 97 ? 13.648 2.234 3.515 1.00 95.25 97 ASP A N 1
ATOM 734 C CA . ASP A 1 97 ? 14.638 3.075 4.184 1.00 95.25 97 ASP A CA 1
ATOM 735 C C . ASP A 1 97 ? 13.991 3.987 5.226 1.00 95.25 97 ASP A C 1
ATOM 737 O O . ASP A 1 97 ? 14.568 4.193 6.295 1.00 95.25 97 ASP A O 1
ATOM 741 N N . ALA A 1 98 ? 12.752 4.433 4.998 1.00 96.56 98 ALA A N 1
ATOM 742 C CA . ALA A 1 98 ? 12.003 5.193 5.991 1.00 96.56 98 ALA A CA 1
ATOM 743 C C . ALA A 1 98 ? 11.791 4.420 7.306 1.00 96.56 98 ALA A C 1
ATOM 745 O O . ALA A 1 98 ? 11.813 5.042 8.364 1.00 96.56 98 ALA A O 1
ATOM 746 N N . PHE A 1 99 ? 11.640 3.091 7.266 1.00 95.31 99 PHE A N 1
ATOM 747 C CA . PHE A 1 99 ? 11.460 2.249 8.461 1.00 95.31 99 PHE A CA 1
ATOM 748 C C . PHE A 1 99 ? 12.780 1.769 9.092 1.00 95.31 99 PHE A C 1
ATOM 750 O O . PHE A 1 99 ? 12.776 1.166 10.170 1.00 95.31 99 PHE A O 1
ATOM 757 N N . ARG A 1 100 ? 13.929 1.996 8.443 1.00 93.38 100 ARG A N 1
ATOM 758 C CA . ARG A 1 100 ? 15.244 1.631 8.995 1.00 93.38 100 ARG A CA 1
ATOM 759 C C . ARG A 1 100 ? 15.658 2.580 10.120 1.00 93.38 100 ARG A C 1
ATOM 761 O O . ARG A 1 100 ? 15.033 3.605 10.390 1.00 93.38 100 ARG A O 1
ATOM 768 N N . ARG A 1 101 ? 16.741 2.229 10.820 1.00 91.88 101 ARG A N 1
ATOM 769 C CA . ARG A 1 101 ? 17.327 3.091 11.854 1.00 91.88 101 ARG A CA 1
ATOM 770 C C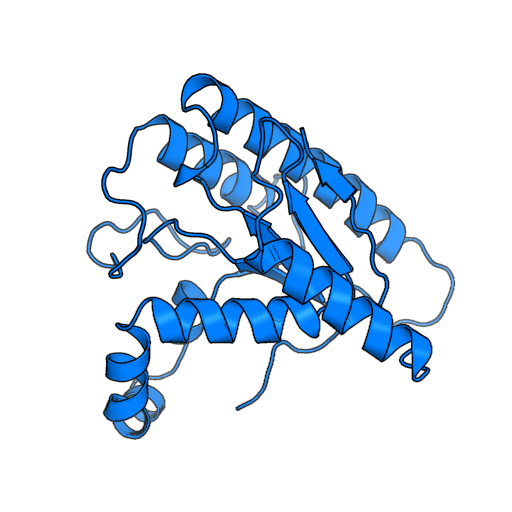 . ARG A 1 101 ? 17.719 4.445 11.258 1.00 91.88 101 ARG A C 1
ATOM 772 O O . ARG A 1 101 ? 18.498 4.488 10.315 1.00 91.88 101 ARG A O 1
ATOM 779 N N . GLY A 1 102 ? 17.196 5.524 11.843 1.00 91.25 102 GLY A N 1
ATOM 780 C CA . GLY A 1 102 ? 17.419 6.898 11.379 1.00 91.25 102 GLY A CA 1
ATOM 781 C C . GLY A 1 102 ? 16.457 7.377 10.284 1.00 91.25 102 GLY A C 1
ATOM 782 O O . GLY A 1 102 ? 16.538 8.539 9.900 1.00 91.25 102 GLY A O 1
ATOM 783 N N . GLY A 1 103 ? 15.550 6.523 9.798 1.00 94.19 103 GLY A N 1
ATOM 784 C CA . GLY A 1 103 ? 14.490 6.914 8.867 1.00 94.19 103 GLY A CA 1
ATOM 785 C C . GLY A 1 103 ? 13.309 7.611 9.558 1.00 94.19 103 GLY A C 1
ATOM 786 O O . GLY A 1 103 ? 13.150 7.531 10.777 1.00 94.19 103 GLY A O 1
ATOM 787 N N . LYS A 1 104 ? 12.457 8.283 8.768 1.00 95.44 104 LYS A N 1
ATOM 788 C CA . LYS A 1 104 ? 11.276 9.032 9.257 1.00 95.44 104 LYS A CA 1
ATOM 789 C C . LYS A 1 104 ? 10.272 8.170 10.032 1.00 95.44 104 LYS A C 1
ATOM 791 O O . LYS A 1 104 ? 9.588 8.674 10.911 1.00 95.44 104 LYS A O 1
ATOM 796 N N . LEU A 1 105 ? 10.195 6.885 9.700 1.00 94.69 105 LEU A N 1
ATOM 797 C CA . LEU A 1 105 ? 9.298 5.888 10.288 1.00 94.69 105 LEU A CA 1
ATOM 798 C C . LEU A 1 105 ? 10.079 4.894 11.159 1.00 94.69 105 LEU A C 1
ATOM 800 O O . LEU A 1 105 ? 9.682 3.738 11.329 1.00 94.69 105 LEU A O 1
ATOM 804 N N . HIS A 1 106 ? 11.216 5.323 11.709 1.00 93.44 106 HIS A N 1
ATOM 805 C CA . HIS A 1 106 ? 11.958 4.519 12.664 1.00 93.44 106 HIS A CA 1
ATOM 806 C C . HIS A 1 106 ? 11.099 4.204 13.898 1.00 93.44 106 HIS A C 1
ATOM 808 O O . HIS A 1 106 ? 10.534 5.102 14.512 1.00 93.44 106 HIS A O 1
ATOM 814 N N . GLY A 1 107 ? 11.046 2.927 14.286 1.00 89.75 107 GLY A N 1
ATOM 815 C CA . GLY A 1 107 ? 10.282 2.456 15.448 1.00 89.75 107 GLY A CA 1
ATOM 816 C C . GLY A 1 107 ? 8.976 1.739 15.094 1.00 89.75 107 GLY A C 1
ATOM 817 O O . GLY A 1 107 ? 8.448 1.012 15.935 1.00 89.75 107 GLY A O 1
ATOM 818 N N . TRP A 1 108 ? 8.511 1.858 13.848 1.00 92.38 108 TRP A N 1
ATOM 819 C CA . TRP A 1 108 ? 7.427 1.044 13.293 1.00 92.38 108 TRP A CA 1
ATOM 820 C C . TRP A 1 108 ? 7.974 -0.133 12.478 1.00 92.38 108 TRP A C 1
ATOM 822 O O . TRP A 1 108 ? 9.123 -0.136 12.029 1.00 92.38 108 TRP A O 1
ATOM 832 N N . TYR A 1 109 ? 7.149 -1.160 12.290 1.00 91.81 109 TYR A N 1
ATOM 833 C CA . TYR A 1 109 ? 7.503 -2.375 11.566 1.00 91.81 109 TYR A CA 1
ATOM 834 C C . TYR A 1 109 ? 6.761 -2.457 10.232 1.00 91.81 109 TYR A C 1
ATOM 836 O O . TYR A 1 109 ? 5.536 -2.526 10.211 1.00 91.81 109 TYR A O 1
ATOM 844 N N . LEU A 1 110 ? 7.509 -2.482 9.128 1.00 93.44 110 LEU A N 1
ATOM 845 C CA . LEU A 1 110 ? 6.974 -2.725 7.789 1.00 93.44 110 LEU A CA 1
ATOM 846 C C . LEU A 1 110 ? 7.037 -4.218 7.467 1.00 93.44 110 LEU A C 1
ATOM 848 O O . LEU A 1 110 ? 8.093 -4.840 7.627 1.00 93.44 110 LEU A O 1
ATOM 852 N N . THR A 1 111 ? 5.933 -4.773 6.981 1.00 91.56 111 THR A N 1
ATOM 853 C CA . THR A 1 111 ? 5.842 -6.170 6.553 1.00 91.56 111 THR A CA 1
ATOM 854 C C . THR A 1 111 ? 4.886 -6.333 5.377 1.00 91.56 111 THR A C 1
ATOM 856 O O . THR A 1 111 ? 4.094 -5.445 5.074 1.00 91.56 111 THR A O 1
ATOM 859 N N . ASP A 1 112 ? 4.948 -7.488 4.734 1.00 89.88 112 ASP A N 1
ATOM 860 C CA . ASP A 1 112 ? 4.011 -7.947 3.719 1.00 89.88 112 ASP A CA 1
ATOM 861 C C . ASP A 1 112 ? 3.796 -9.462 3.877 1.00 89.88 112 ASP A C 1
ATOM 863 O O . ASP A 1 112 ? 4.423 -10.142 4.705 1.00 89.88 112 ASP A O 1
ATOM 867 N N . ILE A 1 113 ? 2.915 -10.021 3.051 1.00 84.75 113 ILE A N 1
ATOM 868 C CA . ILE A 1 113 ? 2.644 -11.460 3.051 1.00 84.75 113 ILE A CA 1
ATOM 869 C C . ILE A 1 113 ? 3.909 -12.286 2.766 1.00 84.75 113 ILE A C 1
ATOM 871 O O . ILE A 1 113 ? 4.091 -13.380 3.307 1.00 84.75 113 ILE A O 1
ATOM 875 N N . SER A 1 114 ? 4.819 -11.758 1.948 1.00 79.00 114 SER A N 1
ATOM 876 C CA . SER A 1 114 ? 6.070 -12.410 1.559 1.00 79.00 114 SER A CA 1
ATOM 877 C C . SER A 1 114 ? 7.053 -12.526 2.716 1.00 79.00 114 SER A C 1
ATOM 879 O O . SER A 1 114 ? 7.576 -13.610 2.983 1.00 79.00 114 SER A O 1
ATOM 881 N N . ALA A 1 115 ? 7.262 -11.443 3.449 1.00 82.62 115 ALA A N 1
ATOM 882 C CA . ALA A 1 115 ? 8.092 -11.367 4.634 1.00 82.62 115 ALA A CA 1
ATOM 883 C C . ALA A 1 115 ? 7.516 -12.230 5.757 1.00 82.62 115 ALA A C 1
ATOM 885 O O . ALA A 1 115 ? 8.267 -12.963 6.407 1.00 82.62 115 ALA A O 1
ATOM 886 N N . ARG A 1 116 ? 6.190 -12.214 5.956 1.00 80.69 116 ARG A N 1
ATOM 887 C CA . ARG A 1 116 ? 5.557 -12.995 7.024 1.00 80.69 116 ARG A CA 1
ATOM 888 C C . ARG A 1 116 ? 5.702 -14.493 6.800 1.00 80.69 116 ARG A C 1
ATOM 890 O O . ARG A 1 116 ? 6.125 -15.200 7.710 1.00 80.69 116 ARG A O 1
ATOM 897 N N . LEU A 1 117 ? 5.451 -14.965 5.584 1.00 75.12 117 LEU A N 1
ATOM 898 C CA . LEU A 1 117 ? 5.645 -16.373 5.232 1.00 75.12 117 LEU A CA 1
ATOM 899 C C . LEU A 1 117 ? 7.116 -16.789 5.327 1.00 75.12 117 LEU A C 1
ATOM 901 O O . LEU A 1 117 ? 7.432 -17.907 5.732 1.00 75.12 117 LEU A O 1
ATOM 905 N N . GLN A 1 118 ? 8.038 -15.874 5.022 1.00 72.19 118 GLN A N 1
ATOM 906 C CA . GLN A 1 118 ? 9.458 -16.148 5.202 1.00 72.19 118 GLN A CA 1
ATOM 907 C C . GLN A 1 118 ? 9.870 -16.270 6.668 1.00 72.19 118 GLN A C 1
ATOM 909 O O . GLN A 1 118 ? 10.788 -17.035 6.957 1.00 72.19 118 GLN A O 1
ATOM 914 N N . SER A 1 119 ? 9.186 -15.573 7.574 1.00 72.12 119 SER A N 1
ATOM 915 C CA . SER A 1 119 ? 9.440 -15.640 9.017 1.00 72.12 119 SER A CA 1
ATOM 916 C C . SER A 1 119 ? 8.899 -16.902 9.703 1.00 72.12 119 SER A C 1
ATOM 918 O O . SER A 1 119 ? 9.215 -17.122 10.868 1.00 72.12 119 SER A O 1
ATOM 920 N N . LEU A 1 120 ? 8.112 -17.735 9.009 1.00 69.44 120 LEU A N 1
ATOM 921 C CA . LEU A 1 120 ? 7.623 -19.004 9.556 1.00 69.44 120 LEU A CA 1
ATOM 922 C C . LEU A 1 120 ? 8.752 -20.035 9.669 1.00 69.44 120 LEU A C 1
ATOM 924 O O . LEU A 1 120 ? 9.578 -20.168 8.757 1.00 69.44 120 LEU A O 1
ATOM 928 N N . ASN A 1 121 ? 8.757 -20.785 10.774 1.00 64.81 121 ASN A N 1
ATOM 929 C CA . ASN A 1 121 ? 9.757 -21.817 11.036 1.00 64.81 121 ASN A CA 1
ATOM 930 C C . ASN A 1 121 ? 9.683 -22.955 9.996 1.00 64.81 121 ASN A C 1
ATOM 932 O O . ASN A 1 121 ? 8.595 -23.251 9.501 1.00 64.81 121 ASN A O 1
ATOM 936 N N . PRO A 1 122 ? 10.798 -23.652 9.700 1.00 62.47 122 PRO A N 1
ATOM 937 C CA . PRO A 1 122 ? 10.816 -24.772 8.752 1.00 62.47 122 PRO A CA 1
ATOM 938 C C . PRO A 1 122 ? 9.808 -25.885 9.082 1.00 62.47 122 PRO A C 1
ATOM 940 O O . PRO A 1 122 ? 9.132 -26.374 8.188 1.00 62.47 122 PRO A O 1
ATOM 943 N N . GLU A 1 123 ? 9.624 -26.217 10.363 1.00 59.50 123 GLU A N 1
ATOM 944 C CA . GLU A 1 123 ? 8.645 -27.231 10.799 1.00 59.50 123 GLU A CA 1
ATOM 945 C C . GLU A 1 123 ? 7.186 -26.789 10.584 1.00 59.50 123 GLU A C 1
ATOM 947 O O . GLU A 1 123 ? 6.313 -27.603 10.293 1.00 59.50 123 GLU A O 1
ATOM 952 N N . GLN A 1 124 ? 6.915 -25.482 10.683 1.00 59.22 124 GLN A N 1
ATOM 953 C CA . GLN A 1 124 ? 5.606 -24.910 10.349 1.00 59.22 124 GLN A CA 1
ATOM 954 C C . GLN A 1 124 ? 5.405 -24.854 8.832 1.00 59.22 124 GLN A C 1
ATOM 956 O O . GLN A 1 124 ? 4.296 -25.080 8.362 1.00 59.22 124 GLN A O 1
ATOM 961 N N . ARG A 1 125 ? 6.479 -24.626 8.063 1.00 57.88 125 ARG A N 1
ATOM 962 C CA . ARG A 1 125 ? 6.446 -24.658 6.595 1.00 57.88 125 ARG A CA 1
ATOM 963 C C . ARG A 1 125 ? 6.153 -26.045 6.033 1.00 57.88 125 ARG A C 1
ATOM 965 O O . ARG A 1 125 ? 5.436 -26.116 5.044 1.00 57.88 125 ARG A O 1
ATOM 972 N N . ASP A 1 126 ? 6.668 -27.114 6.642 1.00 53.72 126 ASP A N 1
ATOM 973 C CA . ASP A 1 126 ? 6.449 -28.486 6.156 1.00 53.72 126 ASP A CA 1
ATOM 974 C C . ASP A 1 126 ? 5.000 -28.961 6.372 1.00 53.72 126 ASP A C 1
ATOM 976 O O . ASP A 1 126 ? 4.418 -29.585 5.487 1.00 53.72 126 ASP A O 1
ATOM 980 N N . ASN A 1 127 ? 4.352 -28.582 7.481 1.00 56.50 127 ASN A N 1
ATOM 981 C CA . ASN A 1 127 ? 2.905 -28.794 7.651 1.00 56.50 127 ASN A CA 1
ATOM 982 C C . ASN A 1 127 ? 2.060 -27.862 6.758 1.00 56.50 127 ASN A C 1
ATOM 984 O O . ASN A 1 127 ? 0.908 -28.166 6.450 1.00 56.50 127 ASN A O 1
ATOM 988 N N . GLU A 1 128 ? 2.630 -26.736 6.319 1.00 56.50 128 GLU A N 1
ATOM 989 C CA . GLU A 1 128 ? 1.998 -25.760 5.429 1.00 56.50 128 GLU A CA 1
ATOM 990 C C . GLU A 1 128 ? 2.404 -25.904 3.949 1.00 56.50 128 GLU A C 1
ATOM 992 O O . GLU A 1 128 ? 2.046 -25.048 3.142 1.00 56.50 128 GLU A O 1
ATOM 997 N N . LEU A 1 129 ? 3.079 -26.988 3.544 1.00 55.03 129 LEU A N 1
ATOM 998 C CA . LEU A 1 129 ? 3.519 -27.236 2.157 1.00 55.03 129 LEU A CA 1
ATOM 999 C C . LEU A 1 129 ? 2.377 -27.140 1.121 1.00 55.03 129 LEU A C 1
ATOM 1001 O O . LEU A 1 129 ? 2.603 -26.796 -0.039 1.00 55.03 129 LEU A O 1
ATOM 1005 N N . GLY A 1 130 ? 1.133 -27.405 1.535 1.00 60.09 130 GLY A N 1
ATOM 1006 C CA . GLY A 1 130 ? -0.057 -27.173 0.710 1.00 60.09 130 GLY A CA 1
ATOM 1007 C C . GLY A 1 130 ? -0.437 -25.692 0.580 1.00 60.09 130 GLY A C 1
ATOM 1008 O O . GLY A 1 130 ? -0.841 -25.252 -0.496 1.00 60.09 130 GLY A O 1
ATOM 1009 N N . TYR A 1 131 ? -0.270 -24.908 1.647 1.00 63.88 131 TYR A N 1
ATOM 1010 C CA . TYR A 1 131 ? -0.535 -23.470 1.652 1.00 63.88 131 TYR A CA 1
ATOM 1011 C C . TYR A 1 131 ? 0.559 -22.687 0.939 1.00 63.88 131 TYR A C 1
ATOM 1013 O O . TYR A 1 131 ? 0.234 -21.740 0.239 1.00 63.88 131 TYR A O 1
ATOM 1021 N N . THR A 1 132 ? 1.834 -23.069 1.044 1.00 65.69 132 THR A N 1
ATOM 1022 C CA . THR A 1 132 ? 2.915 -22.380 0.318 1.00 65.69 132 THR A CA 1
ATOM 1023 C C . THR A 1 132 ? 2.714 -22.461 -1.191 1.00 65.69 132 THR A C 1
ATOM 1025 O O . THR A 1 132 ? 2.847 -21.441 -1.857 1.00 65.69 132 THR A O 1
ATOM 1028 N N . LYS A 1 133 ? 2.285 -23.619 -1.707 1.00 69.12 133 LYS A N 1
ATOM 1029 C CA . LYS A 1 133 ? 1.887 -23.789 -3.111 1.00 69.12 133 LYS A CA 1
ATOM 1030 C C . LYS A 1 133 ? 0.625 -22.999 -3.466 1.00 69.12 133 LYS A C 1
ATOM 1032 O O . LYS A 1 133 ? 0.539 -22.420 -4.540 1.00 69.12 133 LYS A O 1
ATOM 1037 N N . LEU A 1 134 ? -0.352 -22.934 -2.560 1.00 70.94 134 LEU A N 1
ATOM 1038 C CA . LEU A 1 134 ? -1.537 -22.088 -2.733 1.00 70.94 134 LEU A CA 1
ATOM 1039 C C . LEU A 1 134 ? -1.171 -20.590 -2.757 1.00 70.94 134 LEU A C 1
ATOM 1041 O O . LEU A 1 134 ? -1.816 -19.807 -3.435 1.00 70.94 134 LEU A O 1
ATOM 1045 N N . LEU A 1 135 ? -0.115 -20.196 -2.048 1.00 74.00 135 LEU A N 1
ATOM 1046 C CA . LEU A 1 135 ? 0.413 -18.833 -1.975 1.00 74.00 135 LEU A CA 1
ATOM 1047 C C . LEU A 1 135 ? 1.336 -18.474 -3.153 1.00 74.00 135 LEU A C 1
ATOM 1049 O O . LEU A 1 135 ? 1.805 -17.338 -3.228 1.00 74.00 135 LEU A O 1
ATOM 1053 N N . GLU A 1 136 ? 1.594 -19.418 -4.063 1.00 74.69 136 GLU A N 1
ATOM 1054 C CA . GLU A 1 136 ? 2.129 -19.129 -5.399 1.00 74.69 136 GLU A CA 1
ATOM 1055 C C . GLU A 1 136 ? 1.032 -18.597 -6.335 1.00 74.69 136 GLU A C 1
ATOM 1057 O O . GLU A 1 136 ? 1.348 -17.937 -7.325 1.00 74.69 136 GLU A O 1
ATOM 1062 N N . ASP A 1 137 ? -0.246 -18.846 -6.019 1.00 79.69 137 ASP A N 1
ATOM 1063 C CA . ASP A 1 137 ? -1.382 -18.320 -6.770 1.00 79.69 137 ASP A CA 1
ATOM 1064 C C . ASP A 1 137 ? -1.613 -16.839 -6.431 1.00 79.69 137 ASP A C 1
ATOM 1066 O O . ASP A 1 137 ? -1.928 -16.452 -5.301 1.00 79.69 137 ASP A O 1
ATOM 1070 N N . GLU A 1 138 ? -1.471 -15.991 -7.446 1.00 76.62 138 GLU A N 1
ATOM 1071 C CA . GLU A 1 138 ? -1.625 -14.540 -7.320 1.00 76.62 138 GLU A CA 1
ATOM 1072 C C . GLU A 1 138 ? -3.049 -14.131 -6.914 1.00 76.62 138 GLU A C 1
ATOM 1074 O O . GLU A 1 138 ? -3.237 -13.124 -6.225 1.00 76.62 138 GLU A O 1
ATOM 1079 N N . GLY A 1 139 ? -4.058 -14.915 -7.299 1.00 81.56 139 GLY A N 1
ATOM 1080 C CA . GLY A 1 139 ? -5.443 -14.714 -6.892 1.00 81.56 139 GLY A CA 1
ATOM 1081 C C . GLY A 1 139 ? -5.634 -14.960 -5.398 1.00 81.56 139 GLY A C 1
ATOM 1082 O O . GLY A 1 139 ? -6.284 -14.156 -4.728 1.00 81.56 139 GLY A O 1
ATOM 1083 N N . VAL A 1 140 ? -5.021 -16.012 -4.852 1.00 85.19 140 VAL A N 1
ATOM 1084 C CA . VAL A 1 140 ? -5.036 -16.300 -3.407 1.00 85.19 140 VAL A CA 1
ATOM 1085 C C . VAL A 1 140 ? -4.340 -15.191 -2.631 1.00 85.19 140 VAL A C 1
ATOM 1087 O O . VAL A 1 140 ? -4.898 -14.693 -1.653 1.00 85.19 140 VAL A O 1
ATOM 1090 N N . VAL A 1 141 ? -3.148 -14.775 -3.066 1.00 83.19 141 VAL A N 1
ATOM 1091 C CA . VAL A 1 141 ? -2.415 -13.671 -2.428 1.00 83.19 141 VAL A CA 1
ATOM 1092 C C . VAL A 1 141 ? -3.257 -12.395 -2.443 1.00 83.19 141 VAL A C 1
ATOM 1094 O O . VAL A 1 141 ? -3.420 -11.762 -1.403 1.00 83.19 141 VAL A O 1
ATOM 1097 N N . GLY A 1 142 ? -3.889 -12.077 -3.576 1.00 84.88 142 GLY A N 1
ATOM 1098 C CA . GLY A 1 142 ? -4.803 -10.941 -3.679 1.00 84.88 142 GLY A CA 1
ATOM 1099 C C . GLY A 1 142 ? -6.016 -11.046 -2.747 1.00 84.88 142 GLY A C 1
ATOM 1100 O O . GLY A 1 142 ? -6.443 -10.043 -2.177 1.00 84.88 142 GLY A O 1
ATOM 1101 N N . ILE A 1 143 ? -6.579 -12.241 -2.545 1.00 87.88 143 ILE A N 1
ATOM 1102 C CA . ILE A 1 143 ? -7.666 -12.456 -1.574 1.00 87.88 143 ILE A CA 1
ATOM 1103 C C . ILE A 1 143 ? -7.171 -12.210 -0.145 1.00 87.88 143 ILE A C 1
ATOM 1105 O O . ILE A 1 143 ? -7.858 -11.538 0.623 1.00 87.88 143 ILE A O 1
ATOM 1109 N N . LEU A 1 144 ? -5.987 -12.708 0.212 1.00 88.06 144 LEU A N 1
ATOM 1110 C CA . LEU A 1 144 ? -5.420 -12.520 1.548 1.00 88.06 144 LEU A CA 1
ATOM 1111 C C . LEU A 1 144 ? -5.100 -11.053 1.827 1.00 88.06 144 LEU A C 1
ATOM 1113 O O . LEU A 1 144 ? -5.500 -10.541 2.870 1.00 88.06 144 LEU A O 1
ATOM 1117 N N . ASP A 1 145 ? -4.478 -10.356 0.878 1.00 88.06 145 ASP A N 1
ATOM 1118 C CA . ASP A 1 145 ? -4.241 -8.915 0.980 1.00 88.06 145 ASP A CA 1
ATOM 1119 C C . ASP A 1 145 ? -5.552 -8.139 1.150 1.00 88.06 145 ASP A C 1
ATOM 1121 O O . ASP A 1 145 ? -5.615 -7.201 1.943 1.00 88.06 145 ASP A O 1
ATOM 1125 N N . LYS A 1 146 ? -6.629 -8.556 0.471 1.00 90.19 146 LYS A N 1
ATOM 1126 C CA . LYS A 1 146 ? -7.955 -7.947 0.640 1.00 90.19 146 LYS A CA 1
ATOM 1127 C C . LYS A 1 146 ? -8.504 -8.154 2.046 1.00 90.19 146 LYS A C 1
ATOM 1129 O O . LYS A 1 146 ? -9.022 -7.204 2.627 1.00 90.19 146 LYS A O 1
ATOM 1134 N N . ILE A 1 147 ? -8.414 -9.372 2.579 1.00 90.19 147 ILE A N 1
ATOM 1135 C CA . ILE A 1 147 ? -8.886 -9.694 3.933 1.00 90.19 147 ILE A CA 1
ATOM 1136 C C . ILE A 1 147 ? -8.119 -8.852 4.956 1.00 90.19 147 ILE A C 1
ATOM 1138 O O . ILE A 1 147 ? -8.739 -8.186 5.780 1.00 90.19 147 ILE A O 1
ATOM 1142 N N . ILE A 1 148 ? -6.790 -8.808 4.843 1.00 90.31 148 ILE A N 1
ATOM 1143 C CA . ILE A 1 148 ? -5.919 -8.041 5.740 1.00 90.31 148 ILE A CA 1
ATOM 1144 C C . ILE A 1 148 ? -6.212 -6.539 5.641 1.00 90.31 148 ILE A C 1
ATOM 1146 O O . ILE A 1 148 ? -6.366 -5.861 6.648 1.00 90.31 148 ILE A O 1
ATOM 1150 N N . ALA A 1 149 ? -6.357 -5.995 4.434 1.00 90.62 149 ALA A N 1
ATOM 1151 C CA . ALA A 1 149 ? -6.693 -4.585 4.259 1.00 90.62 149 ALA A CA 1
ATOM 1152 C C . ALA A 1 149 ? -8.099 -4.230 4.775 1.00 90.62 149 ALA A C 1
ATOM 1154 O O . ALA A 1 149 ? -8.318 -3.132 5.285 1.00 90.62 149 ALA A O 1
ATOM 1155 N N . THR A 1 150 ? -9.057 -5.151 4.652 1.00 90.44 150 THR A N 1
ATOM 1156 C CA . THR A 1 150 ? -10.430 -4.948 5.137 1.00 90.44 150 THR A CA 1
ATOM 1157 C C . THR A 1 150 ? -10.478 -4.918 6.660 1.00 90.44 150 THR A C 1
ATOM 1159 O O . THR A 1 150 ? -11.193 -4.091 7.216 1.00 90.44 150 THR A O 1
ATOM 1162 N N . ASP A 1 151 ? -9.695 -5.759 7.328 1.00 89.31 151 ASP A N 1
ATOM 1163 C CA . ASP A 1 151 ? -9.689 -5.889 8.787 1.00 89.31 151 ASP A CA 1
ATOM 1164 C C . ASP A 1 151 ? -8.776 -4.866 9.499 1.00 89.31 151 ASP A C 1
ATOM 1166 O O . ASP A 1 151 ? -8.911 -4.652 10.697 1.00 89.31 151 ASP A O 1
ATOM 1170 N N . ALA A 1 152 ? -7.883 -4.176 8.782 1.00 89.31 152 ALA A N 1
ATOM 1171 C CA . ALA A 1 152 ? -6.945 -3.212 9.368 1.00 89.31 152 ALA A CA 1
ATOM 1172 C C . ALA A 1 152 ? -7.611 -2.081 10.175 1.00 89.31 152 ALA A C 1
ATOM 1174 O O . ALA A 1 152 ? -8.666 -1.565 9.815 1.00 89.31 152 ALA A O 1
ATOM 1175 N N . ASP A 1 153 ? -6.958 -1.588 11.221 1.00 89.06 153 ASP A N 1
ATOM 1176 C CA . ASP A 1 153 ? -7.462 -0.448 11.995 1.00 89.06 153 ASP A CA 1
ATOM 1177 C C . ASP A 1 153 ? -7.437 0.831 11.144 1.00 89.06 153 ASP A C 1
ATOM 1179 O O . ASP A 1 153 ? -8.402 1.592 11.136 1.00 89.06 153 ASP A O 1
ATOM 1183 N N . ILE A 1 154 ? -6.385 1.004 10.332 1.00 88.38 154 ILE A N 1
ATOM 1184 C CA . ILE A 1 154 ? -6.249 2.082 9.341 1.00 88.38 154 ILE A CA 1
ATOM 1185 C C . ILE A 1 154 ? -5.945 1.479 7.966 1.00 88.38 154 ILE A C 1
ATOM 1187 O O . ILE A 1 154 ? -5.116 0.579 7.853 1.00 88.38 154 ILE A O 1
ATOM 1191 N N . PHE A 1 155 ? -6.576 1.991 6.908 1.00 90.00 155 PHE A N 1
ATOM 1192 C CA . PHE A 1 155 ? -6.352 1.537 5.532 1.00 90.00 155 PHE A CA 1
ATOM 1193 C C . PHE A 1 155 ? -6.034 2.703 4.594 1.00 90.00 155 PHE A C 1
ATOM 1195 O O . PHE A 1 155 ? -6.867 3.582 4.439 1.00 90.00 155 PHE A O 1
ATOM 1202 N N . ILE A 1 156 ? -4.882 2.673 3.919 1.00 90.25 156 ILE A N 1
ATOM 1203 C CA . ILE A 1 156 ? -4.419 3.707 2.978 1.00 90.25 156 ILE A CA 1
ATOM 1204 C C . ILE A 1 156 ? -4.307 3.130 1.563 1.00 90.25 156 ILE A C 1
ATOM 1206 O O . ILE A 1 156 ? -3.917 1.976 1.366 1.00 90.25 156 ILE A O 1
ATOM 1210 N N . SER A 1 157 ? -4.588 3.952 0.549 1.00 89.94 157 SER A N 1
ATOM 1211 C CA . SER A 1 157 ? -4.351 3.595 -0.855 1.00 89.94 157 SER A CA 1
ATOM 1212 C C . SER A 1 157 ? -3.892 4.796 -1.689 1.00 89.94 157 SER A C 1
ATOM 1214 O O . SER A 1 157 ? -4.037 5.941 -1.273 1.00 89.94 157 SER A O 1
ATOM 1216 N N . GLY A 1 158 ? -3.304 4.550 -2.862 1.00 86.31 158 GLY A N 1
ATOM 1217 C CA . GLY A 1 158 ? -2.768 5.620 -3.716 1.00 86.31 158 GLY A CA 1
ATOM 1218 C C . GLY A 1 158 ? -3.836 6.489 -4.390 1.00 86.31 158 GLY A C 1
ATOM 1219 O O . GLY A 1 158 ? -4.841 5.977 -4.892 1.00 86.31 158 GLY A O 1
ATOM 1220 N N . ALA A 1 159 ? -3.576 7.800 -4.458 1.00 85.56 159 ALA A N 1
ATOM 1221 C CA . ALA A 1 159 ? -4.346 8.785 -5.220 1.00 85.56 159 ALA A CA 1
ATOM 1222 C C . ALA A 1 159 ? -4.242 8.576 -6.727 1.00 85.56 159 ALA A C 1
ATOM 1224 O O . ALA A 1 159 ? -3.373 7.860 -7.219 1.00 85.56 159 ALA A O 1
ATOM 1225 N N . LYS A 1 160 ? -5.072 9.293 -7.494 1.00 83.56 160 LYS A N 1
ATOM 1226 C CA . LYS A 1 160 ? -4.891 9.386 -8.946 1.00 83.56 160 LYS A CA 1
ATOM 1227 C C . LYS A 1 160 ? -3.464 9.866 -9.250 1.00 83.56 160 LYS A C 1
ATOM 1229 O O . LYS A 1 160 ? -3.105 10.975 -8.889 1.00 83.56 160 LYS A O 1
ATOM 1234 N N . GLY A 1 161 ? -2.688 9.044 -9.954 1.00 85.62 161 GLY A N 1
ATOM 1235 C CA . GLY A 1 161 ? -1.289 9.333 -10.294 1.00 85.62 161 GLY A CA 1
ATOM 1236 C C . GLY A 1 161 ? -0.274 8.564 -9.448 1.00 85.62 161 GLY A C 1
ATOM 1237 O O . GLY A 1 161 ? 0.780 8.231 -9.973 1.00 85.62 161 GLY A O 1
ATOM 1238 N N . CYS A 1 162 ? -0.626 8.185 -8.216 1.00 89.44 162 CYS A N 1
ATOM 1239 C CA . CYS A 1 162 ? 0.177 7.327 -7.333 1.00 89.44 162 CYS A CA 1
ATOM 1240 C C . CYS A 1 162 ? -0.489 5.985 -7.009 1.00 89.44 162 CYS A C 1
ATOM 1242 O O . CYS A 1 162 ? 0.060 5.157 -6.289 1.00 89.44 162 CYS A O 1
ATOM 1244 N N . GLY A 1 163 ? -1.657 5.738 -7.582 1.00 84.06 163 GLY A N 1
ATOM 1245 C CA . GLY A 1 163 ? -2.381 4.487 -7.543 1.00 84.06 163 GLY A CA 1
ATOM 1246 C C . GLY A 1 163 ? -3.608 4.555 -8.442 1.00 84.06 163 GLY A C 1
ATOM 1247 O O . GLY A 1 163 ? -3.953 5.585 -9.034 1.00 84.06 163 GLY A O 1
ATOM 1248 N N . ARG A 1 164 ? -4.288 3.419 -8.547 1.00 76.62 164 ARG A N 1
ATOM 1249 C CA . ARG A 1 164 ? -5.558 3.308 -9.254 1.00 76.62 164 ARG A CA 1
ATOM 1250 C C . ARG A 1 164 ? -6.682 3.080 -8.256 1.00 76.62 164 ARG A C 1
ATOM 1252 O O . ARG A 1 164 ? -6.646 2.119 -7.487 1.00 76.62 164 ARG A O 1
ATOM 1259 N N . ALA A 1 165 ? -7.740 3.883 -8.369 1.00 69.06 165 ALA A N 1
ATOM 1260 C CA . ALA A 1 165 ? -9.048 3.536 -7.826 1.00 69.06 165 ALA A CA 1
ATOM 1261 C C . ALA A 1 165 ? -9.564 2.292 -8.573 1.00 69.06 165 ALA A C 1
ATOM 1263 O O . ALA A 1 165 ? -10.167 2.373 -9.644 1.00 69.06 165 ALA A O 1
ATOM 1264 N N . SER A 1 166 ? -9.198 1.118 -8.068 1.00 71.56 166 SER A N 1
ATOM 1265 C CA . SER A 1 166 ? -9.538 -0.177 -8.651 1.00 71.56 166 SER A CA 1
ATOM 1266 C C . SER A 1 166 ? -10.810 -0.730 -8.013 1.00 71.56 166 SER A C 1
ATOM 1268 O O . SER A 1 166 ? -11.171 -0.355 -6.896 1.00 71.56 166 SER A O 1
ATOM 1270 N N . SER A 1 167 ? -11.473 -1.669 -8.693 1.00 81.50 167 SER A N 1
ATOM 1271 C CA . SER A 1 167 ? -12.564 -2.443 -8.088 1.00 81.50 167 SER A CA 1
ATOM 1272 C C . SER A 1 167 ? -12.110 -3.156 -6.811 1.00 81.50 167 SER A C 1
ATOM 1274 O O . SER A 1 167 ? -12.902 -3.301 -5.890 1.00 81.50 167 SER A O 1
ATOM 1276 N N . PHE A 1 168 ? -10.833 -3.537 -6.726 1.00 84.69 168 PHE A N 1
ATOM 1277 C CA . PHE A 1 168 ? -10.233 -4.133 -5.537 1.00 84.69 168 PHE A CA 1
ATOM 1278 C C . PHE A 1 168 ? -10.216 -3.163 -4.350 1.00 84.69 168 PHE A C 1
ATOM 1280 O O . PHE A 1 168 ? -10.774 -3.477 -3.302 1.00 84.69 168 PHE A O 1
ATOM 1287 N N . THR A 1 169 ? -9.649 -1.964 -4.528 1.00 84.19 169 THR A N 1
ATOM 1288 C CA . THR A 1 169 ? -9.635 -0.924 -3.484 1.00 84.19 169 THR A CA 1
ATOM 1289 C C . THR A 1 169 ? -11.058 -0.537 -3.084 1.00 84.19 169 THR A C 1
ATOM 1291 O O . THR A 1 169 ? -11.348 -0.406 -1.901 1.00 84.19 169 THR A O 1
ATOM 1294 N N . LYS A 1 170 ? -11.967 -0.415 -4.060 1.00 86.19 170 LYS A N 1
ATOM 1295 C CA . LYS A 1 170 ? -13.375 -0.108 -3.796 1.00 86.19 170 LYS A CA 1
ATOM 1296 C C . LYS A 1 170 ? -14.046 -1.185 -2.940 1.00 86.19 170 LYS A C 1
ATOM 1298 O O . LYS A 1 170 ? -14.697 -0.845 -1.968 1.00 86.19 170 LYS A O 1
ATOM 1303 N N . GLN A 1 171 ? -13.834 -2.465 -3.248 1.00 89.56 171 GLN A N 1
ATOM 1304 C CA . GLN A 1 171 ? -14.380 -3.565 -2.447 1.00 89.56 171 GLN A CA 1
ATOM 1305 C C . GLN A 1 171 ? -13.868 -3.552 -1.001 1.00 89.56 171 GLN A C 1
ATOM 1307 O O . GLN A 1 171 ? -14.644 -3.851 -0.100 1.00 89.56 171 GLN A O 1
ATOM 1312 N N . ILE A 1 172 ? -12.599 -3.190 -0.772 1.00 89.25 172 ILE A N 1
ATOM 1313 C CA . ILE A 1 172 ? -12.057 -3.018 0.588 1.00 89.25 172 ILE A CA 1
ATOM 1314 C C . ILE A 1 172 ? -12.791 -1.881 1.302 1.00 89.25 172 ILE A C 1
ATOM 1316 O O . ILE A 1 172 ? -13.278 -2.066 2.413 1.00 89.25 172 ILE A O 1
ATOM 1320 N N . ILE A 1 173 ? -12.895 -0.717 0.658 1.00 86.81 173 ILE A N 1
ATOM 1321 C CA . ILE A 1 173 ? -13.561 0.464 1.224 1.00 86.81 173 ILE A CA 1
ATOM 1322 C C . ILE A 1 173 ? -15.027 0.158 1.553 1.00 86.81 173 ILE A C 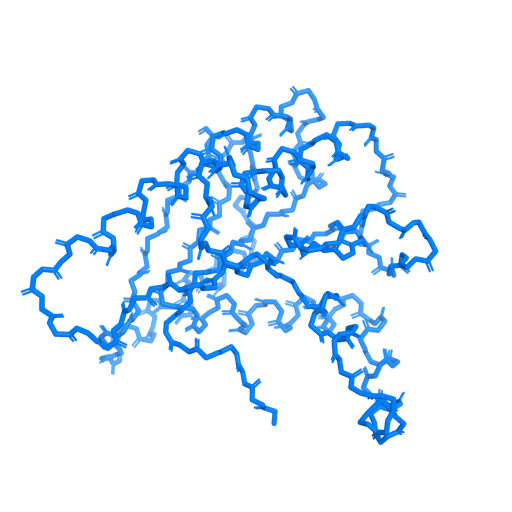1
ATOM 1324 O O . ILE A 1 173 ? -15.471 0.451 2.660 1.00 86.81 173 ILE A O 1
ATOM 1328 N N . ASP A 1 174 ? -15.755 -0.460 0.623 1.00 89.25 174 ASP A N 1
ATOM 1329 C CA . ASP A 1 174 ? -17.168 -0.804 0.787 1.00 89.25 174 ASP A CA 1
ATOM 1330 C C . ASP A 1 174 ? -17.356 -1.804 1.943 1.00 89.25 174 ASP A C 1
ATOM 1332 O O . ASP A 1 174 ? -18.199 -1.588 2.812 1.00 89.25 174 ASP A O 1
ATOM 1336 N N . ALA A 1 175 ? -16.522 -2.850 2.024 1.00 88.50 175 ALA A N 1
ATOM 1337 C CA . ALA A 1 175 ? -16.582 -3.830 3.110 1.00 88.50 175 ALA A CA 1
ATOM 1338 C C . ALA A 1 175 ? -16.282 -3.205 4.484 1.00 88.50 175 ALA A C 1
ATOM 1340 O O . ALA A 1 175 ? -16.974 -3.493 5.461 1.00 88.50 175 ALA A O 1
ATOM 1341 N N . ARG A 1 176 ? -15.291 -2.307 4.558 1.00 88.50 176 ARG A N 1
ATOM 1342 C CA . ARG A 1 176 ? -14.970 -1.552 5.780 1.00 88.50 176 ARG A CA 1
ATOM 1343 C C . ARG A 1 176 ? -16.133 -0.668 6.217 1.00 88.50 176 ARG A C 1
ATOM 1345 O O . ARG A 1 176 ? -16.454 -0.640 7.401 1.00 88.50 176 ARG A O 1
ATOM 1352 N N . ASN A 1 177 ? -16.780 0.015 5.271 1.00 85.75 177 ASN A N 1
ATOM 1353 C CA . ASN A 1 177 ? -17.949 0.851 5.547 1.00 85.75 177 ASN A CA 1
ATOM 1354 C C . ASN A 1 177 ? -19.094 0.033 6.149 1.00 85.75 177 ASN A C 1
ATOM 1356 O O . ASN A 1 177 ? -19.619 0.413 7.191 1.00 85.75 177 ASN A O 1
ATOM 1360 N N . THR A 1 178 ? -19.407 -1.131 5.576 1.00 86.81 178 THR A N 1
ATOM 1361 C CA . THR A 1 178 ? -20.422 -2.035 6.136 1.00 86.81 178 THR A CA 1
ATOM 1362 C C . THR A 1 178 ? -20.067 -2.509 7.551 1.00 86.81 178 THR A C 1
ATOM 1364 O O . THR A 1 178 ? -20.934 -2.556 8.420 1.00 86.81 178 THR A O 1
ATOM 1367 N N . SER A 1 179 ? -18.802 -2.838 7.830 1.00 84.06 179 SER A N 1
ATOM 1368 C CA . SER A 1 179 ? -18.376 -3.233 9.183 1.00 84.06 179 SER A CA 1
ATOM 1369 C C . SER A 1 179 ? -18.506 -2.096 10.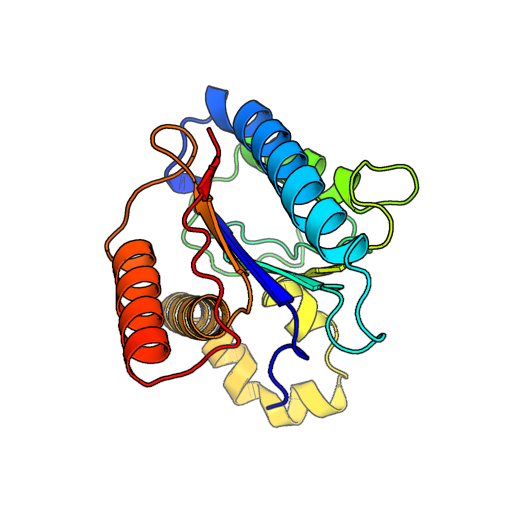205 1.00 84.06 179 SER A C 1
ATOM 1371 O O . SER A 1 179 ? -18.926 -2.340 11.337 1.00 84.06 179 SER A O 1
ATOM 1373 N N . MET A 1 180 ? -18.210 -0.854 9.809 1.00 78.38 180 MET A N 1
ATOM 1374 C CA . MET A 1 180 ? -18.417 0.327 10.658 1.00 78.38 180 MET A CA 1
ATOM 1375 C C . MET A 1 180 ? -19.904 0.588 10.929 1.00 78.38 180 MET A C 1
ATOM 1377 O O . MET A 1 180 ? -20.275 0.849 12.071 1.00 78.38 180 MET A O 1
ATOM 1381 N N . GLU A 1 181 ? -20.763 0.474 9.910 1.00 82.50 181 GLU A N 1
ATOM 1382 C CA . GLU A 1 181 ? -22.225 0.596 10.053 1.00 82.50 181 GLU A CA 1
ATOM 1383 C C . GLU A 1 181 ? -22.797 -0.455 11.018 1.00 82.50 181 GLU A C 1
ATOM 1385 O O . GLU A 1 181 ? -23.717 -0.165 11.781 1.00 82.50 181 GLU A O 1
ATOM 1390 N N . ASN A 1 182 ? -22.198 -1.649 11.047 1.00 83.75 182 ASN A N 1
ATOM 1391 C CA . ASN A 1 182 ? -22.534 -2.720 11.987 1.00 83.75 182 ASN A CA 1
ATOM 1392 C C . ASN A 1 182 ? -21.936 -2.527 13.397 1.00 83.75 182 ASN A C 1
ATOM 1394 O O . ASN A 1 182 ? -22.109 -3.392 14.257 1.00 83.75 182 ASN A O 1
ATOM 1398 N N . GLY A 1 183 ? -21.258 -1.404 13.657 1.00 74.56 183 GLY A N 1
ATOM 1399 C CA . GLY A 1 183 ? -20.784 -1.009 14.983 1.00 74.56 183 GLY A CA 1
ATOM 1400 C C . GLY A 1 183 ? -19.346 -1.405 15.327 1.00 74.56 183 GLY A C 1
ATOM 1401 O O . GLY A 1 183 ? -18.987 -1.345 16.505 1.00 74.56 183 GLY A O 1
ATOM 1402 N N . ASP A 1 184 ? -18.503 -1.787 14.357 1.00 73.38 184 ASP A N 1
ATOM 1403 C CA . ASP A 1 184 ? -17.073 -2.003 14.625 1.00 73.38 184 ASP A CA 1
ATOM 1404 C C . ASP A 1 184 ? -16.336 -0.664 14.805 1.00 73.38 184 ASP A C 1
ATOM 1406 O O . ASP A 1 184 ? -15.780 -0.090 13.868 1.00 73.38 184 ASP A O 1
ATOM 1410 N N . GLY A 1 185 ? -16.329 -0.165 16.043 1.00 62.12 185 GLY A N 1
ATOM 1411 C CA . GLY A 1 185 ? -15.672 1.087 16.426 1.00 62.12 185 GLY A CA 1
ATOM 1412 C C . GLY A 1 185 ? -14.137 1.066 16.378 1.00 62.12 185 GLY A C 1
ATOM 1413 O O . GLY A 1 185 ? -13.522 2.076 16.719 1.00 62.12 185 GLY A O 1
ATOM 1414 N N . ARG A 1 186 ? -13.502 -0.054 15.993 1.00 68.69 186 ARG A N 1
ATOM 1415 C CA . ARG A 1 186 ? -12.040 -0.132 15.796 1.00 68.69 186 ARG A CA 1
ATOM 1416 C C . ARG A 1 186 ? -11.607 0.434 14.448 1.00 68.69 186 ARG A C 1
ATOM 1418 O O . ARG A 1 186 ? -10.491 0.930 14.325 1.00 68.69 186 ARG A O 1
ATOM 1425 N N . LEU A 1 187 ? -12.466 0.333 13.436 1.00 67.12 187 LEU A N 1
ATOM 1426 C CA . LEU A 1 187 ? -12.114 0.683 12.067 1.00 67.12 187 LEU A CA 1
ATOM 1427 C C . LEU A 1 187 ? -12.121 2.203 11.895 1.00 67.12 187 LEU A C 1
ATOM 1429 O O . LEU A 1 187 ? -13.158 2.853 11.999 1.00 67.12 187 LEU A O 1
ATOM 1433 N N . GLN A 1 188 ? -10.966 2.771 11.567 1.00 63.22 188 GLN A N 1
ATOM 1434 C CA . GLN A 1 188 ? -10.859 4.133 11.066 1.00 63.22 188 GLN A CA 1
ATOM 1435 C C . GLN A 1 188 ? -10.654 4.035 9.556 1.00 63.22 188 GLN A C 1
ATOM 1437 O O . GLN A 1 188 ? -9.581 3.673 9.065 1.00 63.22 188 GLN A O 1
ATOM 1442 N N . ASN A 1 189 ? -11.708 4.284 8.776 1.00 55.00 189 ASN A N 1
ATOM 1443 C CA . ASN A 1 189 ? -11.576 4.298 7.322 1.00 55.00 189 ASN A CA 1
ATOM 1444 C C . ASN A 1 189 ? -10.965 5.626 6.860 1.00 55.00 189 ASN A C 1
ATOM 1446 O O . ASN A 1 189 ? -11.643 6.490 6.309 1.00 55.00 189 ASN A O 1
ATOM 1450 N N . ILE A 1 190 ? -9.669 5.798 7.111 1.00 55.41 190 ILE A N 1
ATOM 1451 C CA . ILE A 1 190 ? -8.889 6.909 6.573 1.00 55.41 190 ILE A CA 1
ATOM 1452 C C . ILE A 1 190 ? -8.551 6.559 5.124 1.00 55.41 190 ILE A C 1
ATOM 1454 O O . ILE A 1 190 ? -7.429 6.174 4.822 1.00 55.41 190 ILE A O 1
ATOM 1458 N N . VAL A 1 191 ? -9.529 6.663 4.215 1.00 51.97 191 VAL A N 1
ATOM 1459 C CA . VAL A 1 191 ? -9.277 6.577 2.766 1.00 51.97 191 VAL A CA 1
ATOM 1460 C C . VAL A 1 191 ? -8.556 7.850 2.335 1.00 51.97 191 VAL A C 1
ATOM 1462 O O . VAL A 1 191 ? -9.110 8.720 1.667 1.00 51.97 191 VAL A O 1
ATOM 1465 N N . GLU A 1 192 ? -7.314 7.989 2.772 1.00 53.88 192 GLU A N 1
ATOM 1466 C CA . GLU A 1 192 ? -6.453 9.062 2.335 1.00 53.88 192 GLU A CA 1
ATOM 1467 C C . GLU A 1 192 ? -5.655 8.591 1.138 1.00 53.88 192 GLU A C 1
ATOM 1469 O O . GLU A 1 192 ? -5.029 7.531 1.112 1.00 53.88 192 GLU A O 1
ATOM 1474 N N . LEU A 1 193 ? -5.769 9.410 0.110 1.00 54.91 193 LEU A N 1
ATOM 1475 C CA . LEU A 1 193 ? -5.118 9.245 -1.158 1.00 54.91 193 LEU A CA 1
ATOM 1476 C C . LEU A 1 193 ? -3.772 9.964 -1.043 1.00 54.91 193 LEU A C 1
ATOM 1478 O O . LEU A 1 193 ? -3.741 11.171 -0.820 1.00 54.91 193 LEU A O 1
ATOM 1482 N N . PHE A 1 194 ? -2.665 9.232 -1.154 1.00 56.22 194 PHE A N 1
ATOM 1483 C CA . PHE A 1 194 ? -1.341 9.850 -1.271 1.00 56.22 194 PHE A CA 1
ATOM 1484 C C . PHE A 1 194 ? -1.014 10.072 -2.751 1.00 56.22 194 PHE A C 1
ATOM 1486 O O . PHE A 1 194 ? -1.236 9.166 -3.559 1.00 56.22 194 PHE A O 1
ATOM 1493 N N . GLY A 1 195 ? -0.501 11.254 -3.098 1.00 47.22 195 GLY A N 1
ATOM 1494 C CA . GLY A 1 195 ? -0.149 11.633 -4.472 1.00 47.22 195 GLY A CA 1
ATOM 1495 C C . GLY A 1 195 ? -0.733 12.963 -4.908 1.00 47.22 195 GLY A C 1
ATOM 1496 O O . GLY A 1 195 ? -1.944 13.171 -4.678 1.00 47.22 195 GLY A O 1
#

Foldseek 3Di:
DDFPDPAEEEEEFEPVFADLVCLLVLLVLVLVVCLVVLVVQVPDPDDDDHRYQEYEYRYQAQFWQWLPDDTDPVLGADGPCPDDDVSNVNSSCSNSQLCYVPHSNDRHIYGYPSRVVVPDDPVRCVVCVVVVVVVSDNVSSLVVSLVSQLPHLEYEYADVNRHDPDPSVVVSLVSNVVVVVVPPPSHDDPHDHGD

pLDDT: mean 79.47, std 15.41, range [35.75, 96.56]

Sequence (195 aa):
MSGPIHPYLAIHWRLESVPLASLPQCAVTLVDKLAEILSTSSNGTASSRNEIKTVWLATDYPYPVSSSGGFQESRRRSGTLKSIAPEHVEAISVLKDAFRRGGKLHGWYLTDISARLQSLNPEQRDNELGYTKLLEDEGVVGILDKIIATDADIFISGAKGCGRASSFTKQIIDARNTSMENGDGRLQNIVELFG